Protein AF-A0A2S7R250-F1 (afdb_monomer)

Sequence (315 aa):
MLSIPYRDAPHKPYWGEINAAQNFCEEVLDIWITPQVAKAHDFIITTYIAEFINTLTNLTYVYYAYKGIRGNSNRQDAILRNLPYLGLAGYADTNTGDDTSMLIATSTVLHRVFTYDKSLKYTIVYGCSLFVFMTCFIAWHCITDELVMHSVLFGTGIEIAIIGLKTRSIINFRVADVAVQRQVKTLVTYGGAYNERYLDDPLAHKPTVIFVSGFILWNIDNSICSTLTATKRSLGMPWSFLLELHGWWHIFTGIGAYIFIALVEYLTSEEAGQQLGPHFAWPVGVILDGWGGGKTRGGKMNGYAEGKGDGKKEL

Solvent-accessible surface area (backbone atoms only — not comparable to full-atom values): 17970 Å² total; per-residue (Å²): 128,94,50,44,73,67,62,95,63,45,38,71,61,70,92,56,82,87,80,70,95,73,76,68,52,74,54,16,67,40,84,84,50,63,70,76,66,39,64,50,32,34,17,50,89,35,43,83,45,57,36,56,60,49,58,57,29,45,51,43,22,42,52,44,19,50,53,51,44,62,71,31,71,86,47,95,62,29,72,75,68,30,49,34,32,49,21,49,43,42,56,78,81,44,76,70,34,37,66,50,16,55,55,49,17,52,48,49,50,44,49,48,76,75,28,64,93,51,54,71,70,55,38,50,54,52,48,52,53,51,51,53,52,50,52,53,50,52,52,48,32,70,73,66,74,48,60,64,63,52,39,40,49,58,71,71,28,54,54,57,45,54,43,50,56,51,50,54,55,48,44,72,72,55,27,80,44,67,70,47,36,48,55,53,50,41,54,64,20,60,32,10,78,76,67,92,91,46,88,86,46,96,76,68,77,64,69,33,39,32,43,51,50,16,52,50,31,41,53,46,34,72,70,46,20,40,61,50,28,54,49,30,54,73,57,9,40,68,68,24,62,78,68,39,32,53,26,49,18,38,43,29,39,27,53,34,50,44,55,49,54,55,46,52,54,43,63,63,40,93,63,38,51,51,80,86,64,91,79,59,62,86,63,52,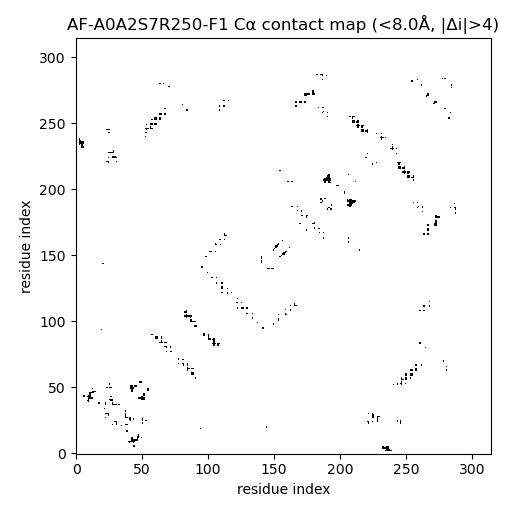57,56,65,52,48,77,72,49,91,63,85,80,74,86,77,75,90,77,87,83,85,85,84,90,82,84,92,82,87,88,131

Secondary structure (DSSP, 8-state):
---BPPPSSPPPPSS-----S---TTS-S-TTS-HHHHGGGGGSS-SS-SSHHHHHHTHHHHHHHHHHHHHHTT-TTHHHHHHHHHHHHGGGS-HHHHHHHHHHHHHHHHHHHHHTTS-HHHHHHHHHHHHHHHHHHHHHHHHHT-HHHHHHHTTSSHHHHHHHHHHHHHHHHH---HHHHHHHHHHHTTSS---TT-TT-TT-----HHHHHHHHHHHHHHHSHHHHHHHHHHH-BTGGGGG-HHHHHHHHHHHHHHHHHHHHHHHTSTTTTS---TTSPTTHHHHHHTT------------------------

Foldseek 3Di:
DPFDFWDPFFDAAPVDFDPDPFDFLLQALARPPDPRRRRRGQRGPHNYGGVVLLVVLLVLLVVLLVLQLVLLVPPPCSVLLSQLSCLSVQPPDDPLSVLLSQLRNLLSLLLLLVPLPHDPVVSVVSNVVSVVVSVVVSVVCVVVVDCVVSCVCRVVQPSVVVSLVSLLVLLVVQAPDPLQSVLLVLLQDCCPDDDPPPPPPPPSPTGRCLLVVLSVLRVVRNPCSNVLNVVLSVRHPDVSSVSPSSSSSSNSVSVSSSSSSVSSVCSSDPNRNPPDDPSRDPPSVVSRVVPPPDDPPDDDDDDDDDDDDDDDDDD

Structure (mmCIF, N/CA/C/O backbone):
data_AF-A0A2S7R250-F1
#
_entry.id   AF-A0A2S7R250-F1
#
loop_
_atom_site.group_PDB
_atom_site.id
_atom_site.type_symbol
_atom_site.label_atom_id
_atom_site.label_alt_id
_atom_site.label_comp_id
_atom_site.label_asym_id
_atom_site.label_entity_id
_atom_site.label_seq_id
_atom_site.pdbx_PDB_ins_code
_atom_site.Cartn_x
_atom_site.Cartn_y
_atom_site.Cartn_z
_atom_site.occupancy
_atom_site.B_iso_or_equiv
_atom_site.auth_seq_id
_atom_site.auth_comp_id
_atom_site.auth_asym_id
_atom_site.auth_atom_id
_atom_site.pdbx_PDB_model_num
ATOM 1 N N . MET A 1 1 ? 0.353 -15.814 -35.021 1.00 54.00 1 MET A N 1
ATOM 2 C CA . MET A 1 1 ? 1.067 -15.897 -33.729 1.00 54.00 1 MET A CA 1
ATOM 3 C C . MET A 1 1 ? 0.458 -14.851 -32.811 1.00 54.00 1 MET A C 1
ATOM 5 O O . MET A 1 1 ? 0.344 -13.715 -33.240 1.00 54.00 1 MET A O 1
ATOM 9 N N . LEU A 1 2 ? -0.009 -15.228 -31.617 1.00 82.56 2 LEU A N 1
ATOM 10 C CA . LEU A 1 2 ? -0.649 -14.319 -30.645 1.00 82.56 2 LEU A CA 1
ATOM 11 C C . LEU A 1 2 ? 0.384 -13.634 -29.725 1.00 82.56 2 LEU A C 1
ATOM 13 O O . LEU A 1 2 ? 0.084 -13.361 -28.568 1.00 82.56 2 LEU A O 1
ATOM 17 N N . SER A 1 3 ? 1.610 -13.432 -30.211 1.00 87.88 3 SER A N 1
ATOM 18 C CA . SER A 1 3 ? 2.692 -12.783 -29.469 1.00 87.88 3 SER A CA 1
ATOM 19 C C . SER A 1 3 ? 3.404 -11.771 -30.362 1.00 87.88 3 SER A C 1
ATOM 21 O O . SER A 1 3 ? 3.628 -12.043 -31.546 1.00 87.88 3 SER A O 1
ATOM 23 N N . ILE A 1 4 ? 3.714 -10.607 -29.793 1.00 88.31 4 ILE A N 1
ATOM 24 C CA . ILE A 1 4 ? 4.429 -9.502 -30.427 1.00 88.31 4 ILE A CA 1
ATOM 25 C C . ILE A 1 4 ? 5.794 -9.379 -29.737 1.00 88.31 4 ILE A C 1
ATOM 27 O O . ILE A 1 4 ? 5.833 -9.210 -28.516 1.00 88.31 4 ILE A O 1
ATOM 31 N N . PRO A 1 5 ? 6.914 -9.457 -30.475 1.00 87.88 5 PRO A N 1
ATOM 32 C CA . PRO A 1 5 ? 8.232 -9.285 -29.881 1.00 87.88 5 PRO A CA 1
ATOM 33 C C . PRO A 1 5 ? 8.413 -7.855 -29.364 1.00 87.88 5 PRO A C 1
ATOM 35 O O . PRO A 1 5 ? 7.870 -6.897 -29.921 1.00 87.88 5 PRO A O 1
ATOM 38 N N . TYR A 1 6 ? 9.203 -7.717 -28.304 1.00 86.12 6 TYR A N 1
ATOM 39 C CA . TYR A 1 6 ? 9.632 -6.412 -27.813 1.00 86.12 6 TYR A CA 1
ATOM 40 C C . TYR A 1 6 ? 10.533 -5.705 -28.829 1.00 86.12 6 TYR A C 1
ATOM 42 O O . TYR A 1 6 ? 11.147 -6.333 -29.691 1.00 86.12 6 TYR A O 1
ATOM 50 N N . ARG A 1 7 ? 10.619 -4.377 -28.718 1.00 85.12 7 ARG A N 1
ATOM 51 C CA . ARG A 1 7 ? 11.577 -3.587 -29.494 1.00 85.12 7 ARG A CA 1
ATOM 52 C C . ARG A 1 7 ? 12.998 -3.870 -29.014 1.00 85.12 7 ARG A C 1
ATOM 54 O O . ARG A 1 7 ? 13.245 -3.917 -27.814 1.00 85.12 7 ARG A O 1
ATOM 61 N N . ASP A 1 8 ? 13.939 -3.939 -29.951 1.00 80.62 8 ASP A N 1
ATOM 62 C CA . ASP A 1 8 ? 15.363 -4.084 -29.617 1.00 80.62 8 ASP A CA 1
ATOM 63 C C . ASP A 1 8 ? 15.924 -2.836 -28.923 1.00 80.62 8 ASP A C 1
ATOM 65 O O . ASP A 1 8 ? 16.805 -2.929 -28.069 1.00 80.62 8 ASP A O 1
ATOM 69 N N . ALA A 1 9 ? 15.402 -1.660 -29.291 1.00 81.88 9 ALA A N 1
ATOM 70 C CA . ALA A 1 9 ? 15.830 -0.376 -28.758 1.00 81.88 9 ALA A CA 1
ATOM 71 C C . ALA A 1 9 ? 14.660 0.383 -28.109 1.00 81.88 9 ALA A C 1
ATOM 73 O O . ALA A 1 9 ? 13.604 0.511 -28.739 1.00 81.88 9 ALA A O 1
ATOM 74 N N . PRO A 1 10 ? 14.852 0.962 -26.915 1.00 83.75 10 PRO A N 1
ATOM 75 C CA . PRO A 1 10 ? 13.851 1.782 -26.239 1.00 83.75 10 PRO A CA 1
ATOM 76 C C . PRO A 1 10 ? 13.467 3.019 -27.054 1.00 83.75 10 PRO A C 1
ATOM 78 O O . PRO A 1 10 ? 14.192 3.471 -27.948 1.00 83.75 10 PRO A O 1
ATOM 81 N N . HIS A 1 11 ? 12.288 3.562 -26.767 1.00 85.06 11 HIS A N 1
ATOM 82 C CA . HIS A 1 11 ? 11.897 4.870 -27.263 1.00 85.06 11 HIS A CA 1
ATOM 83 C C . HIS A 1 11 ? 12.694 5.960 -26.545 1.00 85.06 11 HIS A C 1
ATOM 85 O O . HIS A 1 11 ? 13.064 5.829 -25.382 1.00 85.06 11 HIS A O 1
ATOM 91 N N . LYS A 1 12 ? 12.934 7.077 -27.237 1.00 84.81 12 LYS A N 1
ATOM 92 C CA . LYS A 1 12 ? 13.456 8.272 -26.576 1.00 84.81 12 LYS A CA 1
ATOM 93 C C . LYS A 1 12 ? 12.397 8.769 -25.578 1.00 84.81 12 LYS A C 1
ATOM 95 O O . LYS A 1 12 ? 11.238 8.879 -25.988 1.00 84.81 12 LYS A O 1
ATOM 100 N N . PRO A 1 13 ? 12.752 9.080 -24.324 1.00 85.69 13 PRO A N 1
ATOM 101 C CA . PRO A 1 13 ? 11.788 9.598 -23.363 1.00 85.69 13 PRO A CA 1
ATOM 102 C C . PRO A 1 13 ? 11.254 10.964 -23.801 1.00 85.69 13 PRO A C 1
ATOM 104 O O . PRO A 1 13 ? 12.024 11.841 -24.204 1.00 85.69 13 PRO A O 1
ATOM 107 N N . TYR A 1 14 ? 9.934 11.148 -23.725 1.00 87.69 14 TYR A N 1
ATOM 108 C CA . TYR A 1 14 ? 9.287 12.422 -24.051 1.00 87.69 14 TYR A CA 1
ATOM 109 C C . TYR A 1 14 ? 9.444 13.461 -22.927 1.00 87.69 14 TYR A C 1
ATOM 111 O O . TYR A 1 14 ? 9.670 14.637 -23.203 1.00 87.69 14 TYR A O 1
ATOM 119 N N . TRP A 1 15 ? 9.356 13.024 -21.665 1.00 83.81 15 TRP A N 1
ATOM 120 C CA . TRP A 1 15 ? 9.289 13.897 -20.480 1.00 83.81 15 TRP A CA 1
ATOM 121 C C . TRP A 1 15 ? 10.646 14.282 -19.873 1.00 83.81 15 TRP A C 1
ATOM 123 O O . TRP A 1 15 ? 10.686 14.990 -18.872 1.00 83.81 15 TRP A O 1
ATOM 133 N N . GLY A 1 16 ? 11.751 13.864 -20.490 1.00 81.62 16 GLY A N 1
ATOM 134 C CA . GLY A 1 16 ? 13.108 14.144 -20.017 1.00 81.62 16 GLY A CA 1
ATOM 135 C C . GLY A 1 16 ? 13.859 12.892 -19.576 1.00 81.62 16 GLY A C 1
ATOM 136 O O . GLY A 1 16 ? 13.391 11.770 -19.745 1.00 81.62 16 GLY A O 1
ATOM 137 N N . GLU A 1 17 ? 15.070 13.086 -19.065 1.00 78.50 17 GLU A N 1
ATOM 138 C CA . GLU A 1 17 ? 15.916 11.987 -18.601 1.00 78.50 17 GLU A CA 1
ATOM 139 C C . GLU A 1 17 ? 15.482 11.489 -17.220 1.00 78.50 17 GLU A C 1
ATOM 141 O O . GLU A 1 17 ? 15.013 12.257 -16.379 1.00 78.50 17 GLU A O 1
ATOM 146 N N . ILE A 1 18 ? 15.676 10.195 -16.970 1.00 75.75 18 ILE A N 1
ATOM 147 C CA . ILE A 1 18 ? 15.328 9.579 -15.691 1.00 75.75 18 ILE A CA 1
ATOM 148 C C . ILE A 1 18 ? 16.347 10.000 -14.625 1.00 75.75 18 ILE A C 1
ATOM 150 O O . ILE A 1 18 ? 17.534 9.669 -14.688 1.00 75.75 18 ILE A O 1
ATOM 154 N N . ASN A 1 19 ? 15.879 10.685 -13.587 1.00 73.19 19 ASN A N 1
ATOM 155 C CA . ASN A 1 19 ? 16.680 11.120 -12.439 1.00 73.19 19 ASN A CA 1
ATOM 156 C C . ASN A 1 19 ? 16.479 10.249 -11.183 1.00 73.19 19 ASN A C 1
ATOM 158 O O . ASN A 1 19 ? 17.094 10.527 -10.161 1.00 73.19 19 ASN A O 1
ATOM 162 N N . ALA A 1 20 ? 15.687 9.178 -11.282 1.00 71.25 20 ALA A N 1
ATOM 163 C CA . ALA A 1 20 ? 15.458 8.201 -10.220 1.00 71.25 20 ALA A CA 1
ATOM 164 C C . ALA A 1 20 ? 16.758 7.599 -9.655 1.00 71.25 20 ALA A C 1
ATOM 166 O O . ALA A 1 20 ? 17.691 7.321 -10.418 1.00 71.25 20 ALA A O 1
ATOM 167 N N . ALA A 1 21 ? 16.801 7.365 -8.340 1.00 65.44 21 ALA A N 1
ATOM 168 C CA . ALA A 1 21 ? 17.920 6.703 -7.663 1.00 65.44 21 ALA A CA 1
ATOM 169 C C . ALA A 1 21 ? 17.976 5.190 -7.950 1.00 65.44 21 ALA A C 1
ATOM 171 O O . ALA A 1 21 ? 19.058 4.609 -8.012 1.00 65.44 21 ALA A O 1
ATOM 172 N N . GLN A 1 22 ? 16.817 4.565 -8.178 1.00 67.75 22 GLN A N 1
ATOM 173 C CA . GLN A 1 22 ? 16.672 3.138 -8.468 1.00 67.75 22 GLN A CA 1
ATOM 174 C C . GLN A 1 22 ? 15.771 2.895 -9.679 1.00 67.75 22 GLN A C 1
ATOM 176 O O . GLN A 1 22 ? 14.998 3.774 -10.062 1.00 67.75 22 GLN A O 1
ATOM 181 N N . ASN A 1 23 ? 15.903 1.708 -10.271 1.00 73.94 23 ASN A N 1
ATOM 182 C CA . ASN A 1 23 ? 15.115 1.254 -11.412 1.00 73.94 23 ASN A CA 1
ATOM 183 C C . ASN A 1 23 ? 14.697 -0.210 -11.213 1.00 73.94 23 ASN A C 1
ATOM 185 O O . ASN A 1 23 ? 15.453 -0.962 -10.589 1.00 73.94 23 ASN A O 1
ATOM 189 N N . PHE A 1 24 ? 13.539 -0.622 -11.732 1.00 77.38 24 PHE A N 1
ATOM 190 C CA . PHE A 1 24 ? 13.002 -1.966 -11.513 1.00 77.38 24 PHE A CA 1
ATOM 191 C C . PHE A 1 24 ? 13.174 -2.875 -12.736 1.00 77.38 24 PHE A C 1
ATOM 193 O O . PHE A 1 24 ? 13.615 -2.474 -13.815 1.00 77.38 24 PHE A O 1
ATOM 200 N N . CYS A 1 25 ? 12.877 -4.163 -12.558 1.00 74.50 25 CYS A N 1
ATOM 201 C CA . CYS A 1 25 ? 13.208 -5.201 -13.528 1.00 74.50 25 CYS A CA 1
ATOM 202 C C . CYS A 1 25 ? 12.257 -5.285 -14.744 1.00 74.50 25 CYS A C 1
ATOM 204 O O . CYS A 1 25 ? 12.161 -6.335 -15.382 1.00 74.50 25 CYS A O 1
ATOM 206 N N . GLU A 1 26 ? 11.522 -4.230 -15.114 1.00 73.31 26 GLU A N 1
ATOM 207 C CA . GLU A 1 26 ? 10.543 -4.355 -16.208 1.00 73.31 26 GLU A CA 1
ATOM 208 C C . GLU A 1 26 ? 11.230 -4.659 -17.558 1.00 73.31 26 GLU A C 1
ATOM 210 O O . GLU A 1 26 ? 10.849 -5.599 -18.250 1.00 73.31 26 GLU A O 1
ATOM 215 N N . GLU A 1 27 ? 12.320 -3.975 -17.908 1.00 67.44 27 GLU A N 1
ATOM 216 C CA . GLU A 1 27 ? 13.123 -4.304 -19.106 1.00 67.44 27 GLU A CA 1
ATOM 217 C C . GLU A 1 27 ? 14.636 -4.140 -18.905 1.00 67.44 27 GLU A C 1
ATOM 219 O O . GLU A 1 27 ? 15.421 -4.139 -19.861 1.00 67.44 27 GLU A O 1
ATOM 224 N N . VAL A 1 28 ? 15.071 -4.031 -17.652 1.00 62.38 28 VAL A N 1
ATOM 225 C CA . VAL A 1 28 ? 16.484 -3.922 -17.302 1.00 62.38 28 VAL A CA 1
ATOM 226 C C . VAL A 1 28 ? 17.124 -5.317 -17.349 1.00 62.38 28 VAL A C 1
ATOM 228 O O . VAL A 1 28 ? 16.614 -6.282 -16.781 1.00 62.38 28 VAL A O 1
ATOM 231 N N . LEU A 1 29 ? 18.240 -5.450 -18.074 1.00 53.84 29 LEU A N 1
ATOM 232 C CA . LEU A 1 29 ? 18.969 -6.722 -18.206 1.00 53.84 29 LEU A CA 1
ATOM 233 C C . LEU A 1 29 ? 19.743 -7.101 -16.931 1.00 53.84 29 LEU A C 1
ATOM 235 O O . LEU A 1 29 ? 20.023 -8.280 -16.740 1.00 53.84 29 LEU A O 1
ATOM 239 N N . ASP A 1 30 ? 20.066 -6.130 -16.073 1.00 52.56 30 ASP A N 1
ATOM 240 C CA . ASP A 1 30 ? 20.623 -6.321 -14.728 1.00 52.56 30 ASP A CA 1
ATOM 241 C C . ASP A 1 30 ? 20.496 -5.010 -13.922 1.00 52.56 30 ASP A C 1
ATOM 243 O O . ASP A 1 30 ? 20.965 -3.956 -14.361 1.00 52.56 30 ASP A O 1
ATOM 247 N N . ILE A 1 31 ? 19.837 -5.076 -12.760 1.00 53.91 31 ILE A N 1
ATOM 248 C CA . ILE A 1 31 ? 19.580 -3.926 -11.874 1.00 53.91 31 ILE A CA 1
ATOM 249 C C . ILE A 1 31 ? 20.864 -3.349 -11.249 1.00 53.91 31 ILE A C 1
ATOM 251 O O . ILE A 1 31 ? 20.838 -2.242 -10.717 1.00 53.91 31 ILE A O 1
ATOM 255 N N . TRP A 1 32 ? 21.986 -4.079 -11.318 1.00 52.53 32 TRP A N 1
ATOM 256 C CA . TRP A 1 32 ? 23.284 -3.689 -10.752 1.00 52.53 32 TRP A CA 1
ATOM 257 C C . TRP A 1 32 ? 24.261 -3.094 -11.785 1.00 52.53 32 TRP A C 1
ATOM 259 O O . TRP A 1 32 ? 25.409 -2.792 -11.446 1.00 52.53 32 TRP A O 1
ATOM 269 N N . ILE A 1 33 ? 23.838 -2.909 -13.044 1.00 56.09 33 ILE A N 1
ATOM 270 C CA . ILE A 1 33 ? 24.611 -2.182 -14.070 1.00 56.09 33 ILE A CA 1
ATOM 271 C C . ILE A 1 33 ? 24.676 -0.681 -13.718 1.00 56.09 33 ILE A C 1
ATOM 273 O O . ILE A 1 33 ? 23.880 -0.168 -12.934 1.00 56.09 33 ILE A O 1
ATOM 277 N N . THR A 1 34 ? 25.629 0.055 -14.303 1.00 49.94 34 THR A N 1
ATOM 278 C CA . THR A 1 34 ? 25.700 1.520 -14.200 1.00 49.94 34 THR A CA 1
ATOM 279 C C . THR A 1 34 ? 24.323 2.184 -14.408 1.00 49.94 34 THR A C 1
ATOM 281 O O . THR A 1 34 ? 23.642 1.882 -15.397 1.00 49.94 34 THR A O 1
ATOM 284 N N . PRO A 1 35 ? 23.917 3.129 -13.532 1.00 55.88 35 PRO A N 1
ATOM 285 C CA . PRO A 1 35 ? 22.560 3.688 -13.500 1.00 55.88 35 PRO A CA 1
ATOM 286 C C . PRO A 1 35 ? 22.057 4.222 -14.846 1.00 55.88 35 PRO A C 1
ATOM 288 O O . PRO A 1 35 ? 20.866 4.187 -15.131 1.00 55.88 35 PRO A O 1
ATOM 291 N N . GLN A 1 36 ? 22.959 4.716 -15.694 1.00 52.31 36 GLN A N 1
ATOM 292 C CA . GLN A 1 36 ? 22.633 5.295 -16.995 1.00 52.31 36 GLN A CA 1
ATOM 293 C C . GLN A 1 36 ? 22.152 4.257 -18.022 1.00 52.31 36 GLN A C 1
ATOM 295 O O . GLN A 1 36 ? 21.363 4.601 -18.897 1.00 52.31 36 GLN A O 1
ATOM 300 N N . VAL A 1 37 ? 22.615 3.005 -17.938 1.00 52.16 37 VAL A N 1
ATOM 301 C CA . VAL A 1 37 ? 22.251 1.945 -18.896 1.00 52.16 37 VAL A CA 1
ATOM 302 C C . VAL A 1 37 ? 20.949 1.260 -18.484 1.00 52.16 37 VAL A C 1
ATOM 304 O O . VAL A 1 37 ? 20.132 0.968 -19.352 1.00 52.16 37 VAL A O 1
ATOM 307 N N . ALA A 1 38 ? 20.717 1.075 -17.178 1.00 57.25 38 ALA A N 1
ATOM 308 C CA . ALA A 1 38 ? 19.448 0.558 -16.659 1.00 57.25 38 ALA A CA 1
ATOM 309 C C . ALA A 1 38 ? 18.268 1.452 -17.084 1.00 57.25 38 ALA A C 1
ATOM 311 O O . ALA A 1 38 ? 17.335 0.980 -17.728 1.00 57.25 38 ALA A O 1
ATOM 312 N N . LYS A 1 39 ? 18.411 2.769 -16.892 1.00 59.81 39 LYS A N 1
ATOM 313 C CA . LYS A 1 39 ? 17.421 3.795 -17.264 1.00 59.81 39 LYS A CA 1
ATOM 314 C C . LYS A 1 39 ? 17.080 3.849 -18.753 1.00 59.81 39 LYS A C 1
ATOM 316 O O . LYS A 1 39 ? 16.043 4.374 -19.145 1.00 59.81 39 LYS A O 1
ATOM 321 N N . ALA A 1 40 ? 17.953 3.349 -19.627 1.00 59.19 40 ALA A N 1
ATOM 322 C CA . ALA A 1 40 ? 17.701 3.423 -21.059 1.00 59.19 40 ALA A CA 1
ATOM 323 C C . ALA A 1 40 ? 16.495 2.562 -21.467 1.00 59.19 40 ALA A C 1
ATOM 325 O O . ALA A 1 40 ? 15.782 2.942 -22.389 1.00 59.19 40 ALA A O 1
ATOM 326 N N . HIS A 1 41 ? 16.242 1.435 -20.794 1.00 69.12 41 HIS A N 1
ATOM 327 C CA . HIS A 1 41 ? 15.292 0.419 -21.257 1.00 69.12 41 HIS A CA 1
ATOM 328 C C . HIS A 1 41 ? 13.831 0.630 -20.828 1.00 69.12 41 HIS A C 1
ATOM 330 O O . HIS A 1 41 ? 12.955 -0.061 -21.347 1.00 69.12 41 HIS A O 1
ATOM 336 N N . ASP A 1 42 ? 13.541 1.621 -19.984 1.00 76.44 42 ASP A N 1
ATOM 337 C CA . ASP A 1 42 ? 12.224 1.762 -19.341 1.00 76.44 42 ASP A CA 1
ATOM 338 C C . ASP A 1 42 ? 11.107 2.187 -20.308 1.00 76.44 42 ASP A C 1
ATOM 340 O O . ASP A 1 42 ? 9.929 1.928 -20.072 1.00 76.44 42 ASP A O 1
ATOM 344 N N . PHE A 1 43 ? 11.463 2.798 -21.440 1.00 84.25 43 PHE A N 1
ATOM 345 C CA . PHE A 1 43 ? 10.527 3.281 -22.460 1.00 84.25 43 PHE A CA 1
ATOM 346 C C . PHE A 1 43 ? 10.385 2.292 -23.630 1.00 84.25 43 PHE A C 1
ATOM 348 O O . PHE A 1 43 ? 10.445 2.687 -24.797 1.00 84.25 43 PHE A O 1
ATOM 355 N N . ILE A 1 44 ? 10.248 0.986 -23.364 1.00 86.12 44 ILE A N 1
ATOM 356 C CA . ILE A 1 44 ? 10.193 -0.025 -24.439 1.00 86.12 44 ILE A CA 1
ATOM 357 C C . ILE A 1 44 ? 8.839 -0.062 -25.159 1.00 86.12 44 ILE A C 1
ATOM 359 O O . ILE A 1 44 ? 8.799 -0.273 -26.371 1.00 86.12 44 ILE A O 1
ATOM 363 N N . ILE A 1 45 ? 7.737 0.138 -24.424 1.00 86.88 45 ILE A N 1
ATOM 364 C CA . ILE A 1 45 ? 6.369 0.042 -24.961 1.00 86.88 45 ILE A CA 1
ATOM 365 C C . ILE A 1 45 ? 5.908 1.396 -25.503 1.00 86.88 45 ILE A C 1
ATOM 367 O O . ILE A 1 45 ? 5.280 1.466 -26.559 1.00 86.88 45 ILE A O 1
ATOM 371 N N . THR A 1 46 ? 6.207 2.486 -24.789 1.00 89.12 46 THR A N 1
ATOM 372 C CA . THR A 1 46 ? 5.773 3.839 -25.163 1.00 89.12 46 THR A CA 1
ATOM 373 C C . THR A 1 46 ? 6.861 4.875 -24.878 1.00 89.12 46 THR A C 1
ATOM 375 O O . THR A 1 46 ? 7.704 4.673 -24.016 1.00 89.12 46 THR A O 1
ATOM 378 N N . THR A 1 47 ? 6.814 6.019 -25.569 1.00 88.00 47 THR A N 1
ATOM 379 C CA . THR A 1 47 ? 7.689 7.186 -25.303 1.00 88.00 47 THR A CA 1
ATOM 380 C C . THR A 1 47 ? 7.255 8.007 -24.078 1.00 88.00 47 THR A C 1
ATOM 382 O O . THR A 1 47 ? 8.015 8.845 -23.594 1.00 88.00 47 THR A O 1
ATOM 385 N N . TYR A 1 48 ? 6.029 7.788 -23.589 1.00 86.44 48 TYR A N 1
ATOM 386 C CA . TYR A 1 48 ? 5.392 8.624 -22.567 1.00 86.44 48 TYR A CA 1
ATOM 387 C C . TYR A 1 48 ? 5.459 8.027 -21.165 1.00 86.44 48 TYR A C 1
ATOM 389 O O . TYR A 1 48 ? 5.540 8.782 -20.203 1.00 86.44 48 TYR A O 1
ATOM 397 N N . ILE A 1 49 ? 5.395 6.701 -21.057 1.00 87.06 49 ILE A N 1
ATOM 398 C CA . ILE A 1 49 ? 5.329 5.969 -19.793 1.00 87.06 49 ILE A CA 1
ATOM 399 C C . ILE A 1 49 ? 6.551 5.055 -19.719 1.00 87.06 49 ILE A C 1
ATOM 401 O O . ILE A 1 49 ? 6.695 4.169 -20.568 1.00 87.06 49 ILE A O 1
ATOM 405 N N . ALA A 1 50 ? 7.405 5.312 -18.729 1.00 85.06 50 ALA A N 1
ATOM 406 C CA . ALA A 1 50 ? 8.461 4.406 -18.289 1.00 85.06 50 ALA A CA 1
ATOM 407 C C . ALA A 1 50 ? 7.840 3.255 -17.494 1.00 85.06 50 ALA A C 1
ATOM 409 O O . ALA A 1 50 ? 6.835 3.485 -16.825 1.00 85.06 50 ALA A O 1
ATOM 410 N N . GLU A 1 51 ? 8.420 2.056 -17.571 1.00 84.62 51 GLU A N 1
ATOM 411 C CA . GLU A 1 51 ? 7.943 0.867 -16.850 1.00 84.62 51 GLU A CA 1
ATOM 412 C C . GLU A 1 51 ? 6.414 0.730 -16.952 1.00 84.62 51 GLU A C 1
ATOM 414 O O . GLU A 1 51 ? 5.643 1.014 -16.031 1.00 84.62 51 GLU A O 1
ATOM 419 N N . PHE A 1 52 ? 5.951 0.431 -18.161 1.00 88.12 52 PHE A N 1
ATOM 420 C CA . PHE A 1 52 ? 4.547 0.510 -18.530 1.00 88.12 52 PHE A CA 1
ATOM 421 C C . PHE A 1 52 ? 3.644 -0.348 -17.637 1.00 88.12 52 PHE A C 1
ATOM 423 O O . PHE A 1 52 ? 2.587 0.119 -17.207 1.00 88.12 52 PHE A O 1
ATOM 430 N N . ILE A 1 53 ? 4.036 -1.587 -17.344 1.00 90.38 53 ILE A N 1
ATOM 431 C CA . ILE A 1 53 ? 3.242 -2.492 -16.512 1.00 90.38 53 ILE A CA 1
ATOM 432 C C . ILE A 1 53 ? 3.318 -2.084 -15.045 1.00 90.38 53 ILE A C 1
ATOM 434 O O . ILE A 1 53 ? 2.272 -2.026 -14.389 1.00 90.38 53 ILE A O 1
ATOM 438 N N . ASN A 1 54 ? 4.496 -1.728 -14.535 1.00 87.50 54 ASN A N 1
ATOM 439 C CA . ASN A 1 54 ? 4.631 -1.206 -13.178 1.00 87.50 54 ASN A CA 1
ATOM 440 C C . ASN A 1 54 ? 3.758 0.040 -13.001 1.00 87.50 54 ASN A C 1
ATOM 442 O O . ASN A 1 54 ? 2.911 0.073 -12.114 1.00 87.50 54 ASN A O 1
ATOM 446 N N . THR A 1 55 ? 3.829 1.005 -13.916 1.00 87.31 55 THR A N 1
ATOM 447 C CA . THR A 1 55 ? 3.014 2.224 -13.867 1.00 87.31 55 THR A CA 1
ATOM 448 C C . THR A 1 55 ? 1.515 1.923 -13.919 1.00 87.31 55 THR A C 1
ATOM 450 O O . THR A 1 55 ? 0.747 2.452 -13.116 1.00 87.31 55 THR A O 1
ATOM 453 N N . LEU A 1 56 ? 1.056 1.059 -14.830 1.00 89.94 56 LEU A N 1
ATOM 454 C CA . LEU A 1 56 ? -0.374 0.756 -14.954 1.00 89.94 56 LEU A CA 1
ATOM 455 C C . LEU A 1 56 ? -0.932 -0.023 -13.764 1.00 89.94 56 LEU A C 1
ATOM 457 O O . LEU A 1 56 ? -2.080 0.194 -13.369 1.00 89.94 56 LEU A O 1
ATOM 461 N N . THR A 1 57 ? -0.151 -0.930 -13.183 1.00 89.50 57 THR A N 1
ATOM 462 C CA . THR A 1 57 ? -0.603 -1.737 -12.041 1.00 89.50 57 THR A CA 1
ATOM 463 C C . THR A 1 57 ? -0.868 -0.888 -10.795 1.00 89.50 57 THR A C 1
ATOM 465 O O . THR A 1 57 ? -1.739 -1.250 -9.997 1.00 89.50 57 THR A O 1
ATOM 468 N N . ASN A 1 58 ? -0.271 0.305 -10.695 1.00 88.00 58 ASN A N 1
ATOM 469 C CA . ASN A 1 58 ? -0.580 1.291 -9.655 1.00 88.00 58 ASN A CA 1
ATOM 470 C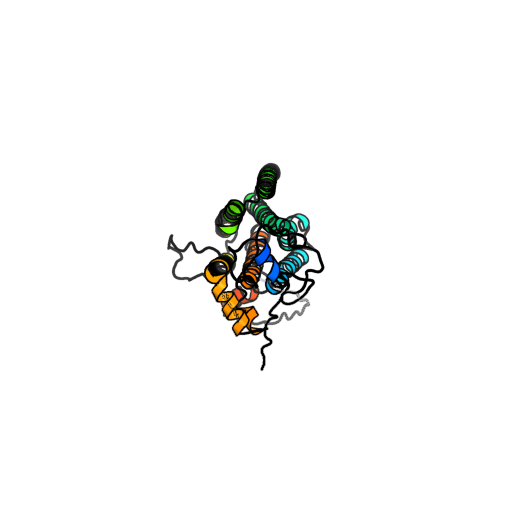 C . ASN A 1 58 ? -1.997 1.870 -9.714 1.00 88.00 58 ASN A C 1
ATOM 472 O O . ASN A 1 58 ? -2.510 2.356 -8.703 1.00 88.00 58 ASN A O 1
ATOM 476 N N . LEU A 1 59 ? -2.705 1.738 -10.843 1.00 89.25 59 LEU A N 1
ATOM 477 C CA . LEU A 1 59 ? -4.137 2.056 -10.901 1.00 89.25 59 LEU A CA 1
ATOM 478 C C . LEU A 1 59 ? -4.950 1.240 -9.884 1.00 89.25 59 LEU A C 1
ATOM 480 O O . LEU A 1 59 ? -6.034 1.669 -9.487 1.00 89.25 59 LEU A O 1
ATOM 484 N N . THR A 1 60 ? -4.421 0.105 -9.415 1.00 88.56 60 THR A N 1
ATOM 485 C CA . THR A 1 60 ? -4.997 -0.669 -8.310 1.00 88.56 60 THR A CA 1
ATOM 486 C C . THR A 1 60 ? -5.110 0.170 -7.035 1.00 88.56 60 THR A C 1
ATOM 488 O O . THR A 1 60 ? -6.178 0.202 -6.419 1.00 88.56 60 THR A O 1
ATOM 491 N N . TYR A 1 61 ? -4.055 0.900 -6.661 1.00 88.50 61 TYR A N 1
ATOM 492 C CA . TYR A 1 61 ? -4.055 1.776 -5.489 1.00 88.50 61 TYR A CA 1
ATOM 493 C C . TYR A 1 61 ? -5.066 2.912 -5.635 1.00 88.50 61 TYR A C 1
ATOM 495 O O . TYR A 1 61 ? -5.897 3.124 -4.749 1.00 88.50 61 TYR A O 1
ATOM 503 N N . VAL A 1 62 ? -5.068 3.577 -6.795 1.00 88.50 62 VAL A N 1
ATOM 504 C CA . VAL A 1 62 ? -6.004 4.667 -7.113 1.00 88.50 62 VAL A CA 1
ATOM 505 C C . VAL A 1 62 ? -7.454 4.182 -7.058 1.00 88.50 62 VAL A C 1
ATOM 507 O O . VAL A 1 62 ? -8.320 4.842 -6.479 1.00 88.50 62 VAL A O 1
ATOM 510 N N . TYR A 1 63 ? -7.732 3.002 -7.615 1.00 90.38 63 TYR A N 1
ATOM 511 C CA . TYR A 1 63 ? -9.057 2.392 -7.583 1.00 90.38 63 TYR A CA 1
ATOM 512 C C . TYR A 1 63 ? -9.539 2.146 -6.147 1.00 90.38 63 TYR A C 1
ATOM 514 O O . TYR A 1 63 ? -10.668 2.514 -5.804 1.00 90.38 63 TYR A O 1
ATOM 522 N N . TYR A 1 64 ? -8.699 1.559 -5.292 1.00 88.94 64 TYR A N 1
ATOM 523 C CA . TYR A 1 64 ? -9.069 1.285 -3.904 1.00 88.94 64 TYR A CA 1
ATOM 524 C C . TYR A 1 64 ? -9.183 2.543 -3.051 1.00 88.94 64 TYR A C 1
ATOM 526 O O . TYR A 1 64 ? -10.112 2.642 -2.246 1.00 88.94 64 TYR A O 1
ATOM 534 N N . ALA A 1 65 ? -8.310 3.524 -3.269 1.00 88.38 65 ALA A N 1
ATOM 535 C CA . ALA A 1 65 ? -8.419 4.833 -2.646 1.00 88.38 65 ALA A CA 1
ATOM 536 C C . ALA A 1 65 ? -9.758 5.497 -2.990 1.00 88.38 65 ALA A C 1
ATOM 538 O O . ALA A 1 65 ? -10.499 5.908 -2.096 1.00 88.38 65 ALA A O 1
ATOM 539 N N . TYR A 1 66 ? -10.131 5.511 -4.275 1.00 90.00 66 TYR A N 1
ATOM 540 C CA . TYR A 1 66 ? -11.425 6.022 -4.725 1.00 90.00 66 TYR A CA 1
ATOM 541 C C . TYR A 1 66 ? -12.598 5.286 -4.065 1.00 90.00 66 TYR A C 1
ATOM 543 O O . TYR A 1 66 ? -13.545 5.922 -3.596 1.00 90.00 66 TYR A O 1
ATOM 551 N N . LYS A 1 67 ? -12.550 3.949 -3.998 1.00 89.06 67 LYS A N 1
ATOM 552 C CA . LYS A 1 67 ? -13.605 3.147 -3.360 1.00 89.06 67 LYS A CA 1
ATOM 553 C C . LYS A 1 67 ? -13.744 3.452 -1.869 1.00 89.06 67 LYS A C 1
ATOM 555 O O . LYS A 1 67 ? -14.874 3.617 -1.413 1.00 89.06 67 LYS A O 1
ATOM 560 N N . GLY A 1 68 ? -12.633 3.566 -1.140 1.00 86.38 68 GLY A N 1
ATOM 561 C CA . GLY A 1 68 ? -12.622 3.939 0.277 1.00 86.38 68 GLY A CA 1
ATOM 562 C C . GLY A 1 68 ? -13.195 5.336 0.519 1.00 86.38 68 GLY A C 1
ATOM 563 O O . GLY A 1 68 ? -14.159 5.496 1.265 1.00 86.38 68 GLY A O 1
ATOM 564 N N . ILE A 1 69 ? -12.688 6.339 -0.206 1.00 88.44 69 ILE A N 1
ATOM 565 C CA . ILE A 1 69 ? -13.133 7.739 -0.093 1.00 88.44 69 ILE A CA 1
ATOM 566 C C . ILE A 1 69 ? -14.625 7.881 -0.420 1.00 88.44 69 ILE A C 1
ATOM 568 O O . ILE A 1 69 ? -15.372 8.565 0.290 1.00 88.44 69 ILE A O 1
ATOM 572 N N . ARG A 1 70 ? -15.090 7.201 -1.474 1.00 88.00 70 ARG A N 1
ATOM 573 C CA . ARG A 1 70 ? -16.506 7.196 -1.856 1.00 88.00 70 ARG A CA 1
ATOM 574 C C . ARG A 1 70 ? -17.384 6.539 -0.791 1.00 88.00 70 ARG A C 1
ATOM 576 O O . ARG A 1 70 ? -18.480 7.033 -0.538 1.00 88.00 70 ARG A O 1
ATOM 583 N N . GLY A 1 71 ? -16.915 5.465 -0.155 1.00 84.19 71 GLY A N 1
ATOM 584 C CA . GLY A 1 71 ? -17.613 4.823 0.965 1.00 84.19 71 GLY A CA 1
ATOM 585 C C . GLY A 1 71 ? -17.788 5.752 2.172 1.00 84.19 71 GLY A C 1
ATOM 586 O O . GLY A 1 71 ? -18.804 5.690 2.862 1.00 84.19 71 GLY A O 1
ATOM 587 N N . ASN A 1 72 ? -16.851 6.681 2.362 1.00 84.75 72 ASN A N 1
ATOM 588 C CA . ASN A 1 72 ? -16.824 7.607 3.493 1.00 84.75 72 ASN A CA 1
ATOM 589 C C . ASN A 1 72 ? -17.541 8.939 3.258 1.00 84.75 72 ASN A C 1
ATOM 591 O O . ASN A 1 72 ? -17.705 9.706 4.202 1.00 84.75 72 ASN A O 1
ATOM 595 N N . SER A 1 73 ? -18.003 9.225 2.037 1.00 78.56 73 SER A N 1
ATOM 596 C CA . SER A 1 73 ? -18.491 10.560 1.638 1.00 78.56 73 SER A CA 1
ATOM 597 C C . SER A 1 73 ? -19.690 11.090 2.444 1.00 78.56 73 SER A C 1
ATOM 599 O O . SER A 1 73 ? -19.922 12.293 2.454 1.00 78.56 73 SER A O 1
ATOM 601 N N . ASN A 1 74 ? -20.425 10.224 3.150 1.00 80.38 74 ASN A N 1
ATOM 602 C CA . ASN A 1 74 ? -21.586 10.601 3.968 1.00 80.38 74 ASN A CA 1
ATOM 603 C C . ASN A 1 74 ? -21.315 10.584 5.485 1.00 80.38 74 ASN A C 1
ATOM 605 O O . ASN A 1 74 ? -22.246 10.741 6.276 1.00 80.38 74 ASN A O 1
ATOM 609 N N . ARG A 1 75 ? -20.066 10.358 5.916 1.00 79.50 75 ARG A N 1
ATOM 610 C CA . ARG A 1 75 ? -19.699 10.268 7.337 1.00 79.50 75 ARG A CA 1
ATOM 611 C C . ARG A 1 75 ? -19.182 11.611 7.860 1.00 79.50 75 ARG A C 1
ATOM 613 O O . ARG A 1 75 ? -18.455 12.318 7.173 1.00 79.50 75 ARG A O 1
ATOM 620 N N . GLN A 1 76 ? -19.519 11.953 9.104 1.00 76.88 76 GLN A N 1
ATOM 621 C CA . GLN A 1 76 ? -19.089 13.213 9.735 1.00 76.88 76 GLN A CA 1
ATOM 622 C C . GLN A 1 76 ? -17.567 13.268 9.974 1.00 76.88 76 GLN A C 1
ATOM 624 O O . GLN A 1 76 ? -16.971 14.339 9.962 1.00 76.88 76 GLN A O 1
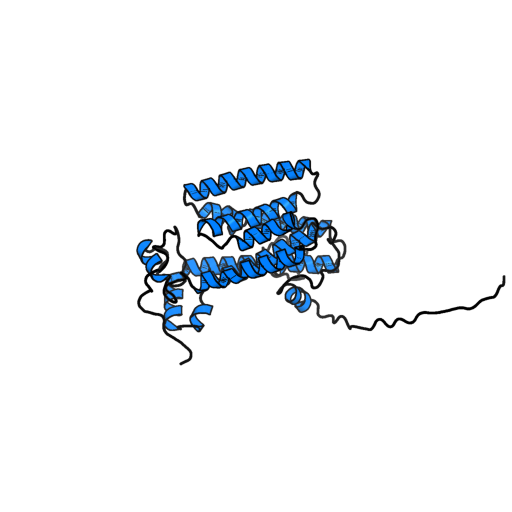ATOM 629 N N . ASP A 1 77 ? -16.919 12.112 10.134 1.00 78.62 77 ASP A N 1
ATOM 630 C CA . ASP A 1 77 ? -15.473 11.959 10.319 1.00 78.62 77 ASP A CA 1
ATOM 631 C C . ASP A 1 77 ? -14.731 11.586 9.017 1.00 78.62 77 ASP A C 1
ATOM 633 O O . ASP A 1 77 ? -13.600 11.090 9.056 1.00 78.62 77 ASP A O 1
ATOM 637 N N . ALA A 1 78 ? -15.345 11.851 7.853 1.00 78.38 78 ALA A N 1
ATOM 638 C CA . ALA A 1 78 ? -14.820 11.484 6.536 1.00 78.38 78 ALA A CA 1
ATOM 639 C C . ALA A 1 78 ? -13.395 11.992 6.283 1.00 78.38 78 ALA A C 1
ATOM 641 O O . ALA A 1 78 ? -12.584 11.261 5.727 1.00 78.38 78 ALA A O 1
ATOM 642 N N . ILE A 1 79 ? -13.060 13.211 6.720 1.00 80.00 79 ILE A N 1
ATOM 643 C CA . ILE A 1 79 ? -11.731 13.801 6.489 1.00 80.00 79 ILE A CA 1
ATOM 644 C C . ILE A 1 79 ? -10.636 12.920 7.102 1.00 80.00 79 ILE A C 1
ATOM 646 O O . ILE A 1 79 ? -9.708 12.523 6.405 1.00 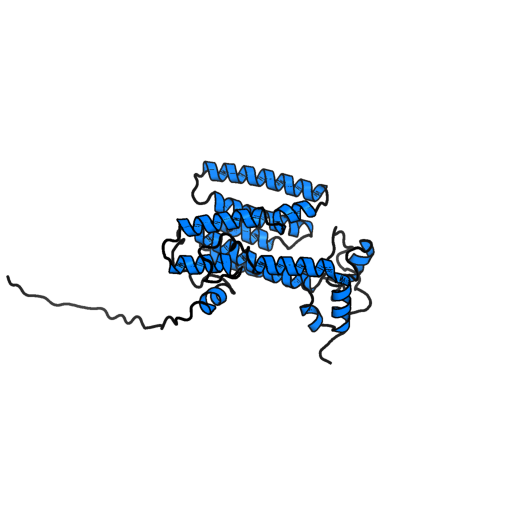80.00 79 ILE A O 1
ATOM 650 N N . LEU A 1 80 ? -10.771 12.554 8.381 1.00 78.56 80 LEU A N 1
ATOM 651 C CA . LEU A 1 80 ? -9.774 11.741 9.086 1.00 78.56 80 LEU A CA 1
ATOM 652 C C . LEU A 1 80 ? -9.756 10.290 8.594 1.00 78.56 80 LEU A C 1
ATOM 654 O O . LEU A 1 80 ? -8.696 9.671 8.557 1.00 78.56 80 LEU A O 1
ATOM 658 N N . ARG A 1 81 ? -10.912 9.746 8.191 1.00 82.31 81 ARG A N 1
ATOM 659 C CA . ARG A 1 81 ? -10.998 8.412 7.569 1.00 82.31 81 ARG A CA 1
ATOM 660 C C . ARG A 1 81 ? -10.352 8.354 6.192 1.00 82.31 81 ARG A C 1
ATOM 662 O O . ARG A 1 81 ? -9.878 7.297 5.795 1.00 82.31 81 ARG A O 1
ATOM 669 N N . ASN A 1 82 ? -10.331 9.474 5.475 1.00 86.75 82 ASN A N 1
ATOM 670 C CA . ASN A 1 82 ? -9.833 9.535 4.109 1.00 86.75 82 ASN A CA 1
ATOM 671 C C . ASN A 1 82 ? -8.319 9.742 4.012 1.00 86.75 82 ASN A C 1
ATOM 673 O O . ASN A 1 82 ? -7.762 9.463 2.955 1.00 86.75 82 ASN A O 1
ATOM 677 N N . LEU A 1 83 ? -7.638 10.147 5.091 1.00 85.19 83 LEU A N 1
ATOM 678 C CA . LEU A 1 83 ? -6.185 10.375 5.084 1.00 85.19 83 LEU A CA 1
ATOM 679 C C . LEU A 1 83 ? -5.360 9.153 4.628 1.00 85.19 83 LEU A C 1
ATOM 681 O O . LEU A 1 83 ? -4.517 9.336 3.750 1.00 85.19 83 LEU A O 1
ATOM 685 N N . PRO A 1 84 ? -5.611 7.915 5.107 1.00 85.62 84 PRO A N 1
ATOM 686 C CA . PRO A 1 84 ? -4.879 6.746 4.616 1.00 85.62 84 PRO A CA 1
ATOM 687 C C . PRO A 1 84 ? -5.124 6.463 3.128 1.00 85.62 84 PRO A C 1
ATOM 689 O O . PRO A 1 84 ? -4.207 6.059 2.421 1.00 85.62 84 PRO A O 1
ATOM 692 N N . TYR A 1 85 ? -6.344 6.701 2.630 1.00 86.12 85 TYR A N 1
ATOM 693 C CA . TYR A 1 85 ? -6.681 6.512 1.214 1.00 86.12 85 TYR A CA 1
ATOM 694 C C . TYR A 1 85 ? -6.069 7.598 0.322 1.00 86.12 85 TYR A C 1
ATOM 696 O O . TYR A 1 85 ? -5.721 7.320 -0.819 1.00 86.12 85 TYR A O 1
ATOM 704 N N . LEU A 1 86 ? -5.907 8.823 0.831 1.00 83.81 86 LEU A N 1
ATOM 705 C CA . LEU A 1 86 ? -5.164 9.876 0.137 1.00 83.81 86 LEU A CA 1
ATOM 706 C C . LEU A 1 86 ? -3.671 9.551 0.071 1.00 83.81 86 LEU A C 1
ATOM 708 O O . LEU A 1 86 ? -3.075 9.754 -0.978 1.00 83.81 86 LEU A O 1
ATOM 712 N N . GLY A 1 87 ? -3.095 8.990 1.141 1.00 79.62 87 GLY A N 1
ATOM 713 C CA . GLY A 1 87 ? -1.742 8.426 1.106 1.00 79.62 87 GLY A CA 1
ATOM 714 C C . GLY A 1 87 ? -1.626 7.325 0.050 1.00 79.62 87 GLY A C 1
ATOM 715 O O . GLY A 1 87 ? -0.745 7.379 -0.791 1.00 79.62 87 GLY A O 1
ATOM 716 N N . LEU A 1 88 ? -2.597 6.408 -0.007 1.00 80.38 88 LEU A N 1
ATOM 717 C CA . LEU A 1 88 ? -2.649 5.354 -1.028 1.00 80.38 88 LEU A CA 1
ATOM 718 C C . LEU A 1 88 ? -2.752 5.898 -2.470 1.00 80.38 88 LEU A C 1
ATOM 720 O O . LEU A 1 88 ? -2.257 5.274 -3.398 1.00 80.38 88 LEU A O 1
ATOM 724 N N . ALA A 1 89 ? -3.407 7.047 -2.670 1.00 76.56 89 ALA A N 1
ATOM 725 C CA . ALA A 1 89 ? -3.538 7.709 -3.973 1.00 76.56 89 ALA A CA 1
ATOM 726 C C . ALA A 1 89 ? -2.397 8.690 -4.299 1.00 76.56 89 ALA A C 1
ATOM 728 O O . ALA A 1 89 ? -2.306 9.139 -5.441 1.00 76.56 89 ALA A O 1
ATOM 729 N N . GLY A 1 90 ? -1.550 9.038 -3.322 1.00 64.50 90 GLY A N 1
ATOM 730 C CA . GLY A 1 90 ? -0.470 10.029 -3.431 1.00 64.50 90 GLY A CA 1
ATOM 731 C C . GLY A 1 90 ? 0.658 9.652 -4.397 1.00 64.50 90 GLY A C 1
ATOM 732 O O . GLY A 1 90 ? 1.556 10.454 -4.625 1.00 64.50 90 GLY A O 1
ATOM 733 N N . TYR A 1 91 ? 0.556 8.475 -5.012 1.00 54.88 91 TYR A N 1
ATOM 734 C CA . TYR A 1 91 ? 1.453 7.870 -5.997 1.00 54.88 91 TYR A CA 1
ATOM 735 C C . TYR A 1 91 ? 1.729 8.721 -7.260 1.00 54.88 91 TYR A C 1
ATOM 737 O O . TYR A 1 91 ? 2.564 8.373 -8.085 1.00 54.88 91 TYR A O 1
ATOM 745 N N . ALA A 1 92 ? 1.015 9.826 -7.480 1.00 46.41 92 ALA A N 1
ATOM 746 C CA . ALA A 1 92 ? 0.863 10.387 -8.822 1.00 46.41 92 ALA A CA 1
ATOM 747 C C . ALA A 1 92 ? 1.987 11.304 -9.351 1.00 46.41 92 ALA A C 1
ATOM 749 O O . ALA A 1 92 ? 1.858 11.699 -10.506 1.00 46.41 92 ALA A O 1
ATOM 750 N N . ASP A 1 93 ? 3.043 11.661 -8.600 1.00 44.25 93 ASP A N 1
ATOM 751 C CA . ASP A 1 93 ? 3.938 12.745 -9.073 1.00 44.25 93 ASP A CA 1
ATOM 752 C C . ASP A 1 93 ? 5.468 12.534 -9.036 1.00 44.25 93 ASP A C 1
ATOM 754 O O . ASP A 1 93 ? 6.144 13.211 -9.800 1.00 44.25 93 ASP A O 1
ATOM 758 N N . THR A 1 94 ? 6.076 11.629 -8.250 1.00 56.00 94 THR A N 1
ATOM 759 C CA . THR A 1 94 ? 7.547 11.365 -8.293 1.00 56.00 94 THR A CA 1
ATOM 760 C C . THR A 1 94 ? 7.933 10.074 -7.549 1.00 56.00 94 THR A C 1
ATOM 762 O O . THR A 1 94 ? 7.186 9.644 -6.676 1.00 56.00 94 THR A O 1
ATOM 765 N N . ASN A 1 95 ? 9.134 9.517 -7.792 1.00 55.03 95 ASN A N 1
ATOM 766 C CA . ASN A 1 95 ? 9.699 8.403 -6.999 1.00 55.03 95 ASN A CA 1
ATOM 767 C C . ASN A 1 95 ? 9.722 8.695 -5.489 1.00 55.03 95 ASN A C 1
ATOM 769 O O . ASN A 1 95 ? 9.319 7.863 -4.690 1.00 55.03 95 ASN A O 1
ATOM 773 N N . THR A 1 96 ? 10.115 9.908 -5.090 1.00 57.09 96 THR A N 1
ATOM 774 C CA . THR A 1 96 ? 10.069 10.335 -3.680 1.00 57.09 96 THR A CA 1
ATOM 775 C C . THR A 1 96 ? 8.635 10.417 -3.151 1.00 57.09 96 THR A C 1
ATOM 777 O O . THR A 1 96 ? 8.395 10.221 -1.960 1.00 57.09 96 THR A O 1
ATOM 780 N N . GLY A 1 97 ? 7.678 10.717 -4.032 1.00 65.31 97 GLY A N 1
ATOM 781 C CA . GLY A 1 97 ? 6.253 10.718 -3.731 1.00 65.31 97 GLY A CA 1
ATOM 782 C C . GLY A 1 97 ? 5.732 9.328 -3.381 1.00 65.31 97 GLY A C 1
ATOM 783 O O . GLY A 1 97 ? 4.982 9.220 -2.417 1.00 65.31 97 GLY A O 1
ATOM 784 N N . ASP A 1 98 ? 6.171 8.285 -4.088 1.00 70.62 98 ASP A N 1
ATOM 785 C CA . ASP A 1 98 ? 5.767 6.900 -3.821 1.00 70.62 98 ASP A CA 1
ATOM 786 C C . ASP A 1 98 ? 6.214 6.437 -2.425 1.00 70.62 98 ASP A C 1
ATOM 788 O O . ASP A 1 98 ? 5.371 6.247 -1.540 1.00 70.62 98 ASP A O 1
ATOM 792 N N . ASP A 1 99 ? 7.528 6.426 -2.175 1.00 72.88 99 ASP A N 1
ATOM 793 C CA . ASP A 1 99 ? 8.119 6.021 -0.892 1.00 72.88 99 ASP A CA 1
ATOM 794 C C . ASP A 1 99 ? 7.510 6.818 0.279 1.00 72.88 99 ASP A C 1
ATOM 796 O O . ASP A 1 99 ? 7.098 6.287 1.316 1.00 72.88 99 ASP A O 1
ATOM 800 N N . THR A 1 100 ? 7.362 8.132 0.111 1.00 77.19 100 THR A N 1
ATOM 801 C CA . THR A 1 100 ? 6.802 8.990 1.162 1.00 77.19 100 THR A CA 1
ATOM 802 C C . THR A 1 100 ? 5.312 8.721 1.395 1.00 77.19 100 THR A C 1
ATOM 804 O O . THR A 1 100 ? 4.850 8.725 2.541 1.00 77.19 100 THR A O 1
ATOM 807 N N . SER A 1 101 ? 4.541 8.472 0.334 1.00 81.75 101 SER A N 1
ATOM 808 C CA . SER A 1 101 ? 3.096 8.241 0.425 1.00 81.75 101 SER A CA 1
ATOM 809 C C . SER A 1 101 ? 2.761 6.984 1.229 1.00 81.75 101 SER A C 1
ATOM 811 O O . SER A 1 101 ? 1.820 6.988 2.032 1.00 81.75 101 SER A O 1
ATOM 813 N N . MET A 1 102 ? 3.595 5.952 1.097 1.00 81.75 102 MET A N 1
ATOM 814 C CA . MET A 1 102 ? 3.473 4.687 1.810 1.00 81.75 102 MET A CA 1
ATOM 815 C C . MET A 1 102 ? 3.658 4.875 3.321 1.00 81.75 102 MET A C 1
ATOM 817 O O . MET A 1 102 ? 2.811 4.422 4.095 1.00 81.75 102 MET A O 1
ATOM 821 N N . LEU A 1 103 ? 4.683 5.631 3.737 1.00 84.06 103 LEU A N 1
ATOM 822 C CA . LEU A 1 103 ? 4.922 5.984 5.146 1.00 84.06 103 LEU A CA 1
ATOM 823 C C . LEU A 1 103 ? 3.806 6.854 5.734 1.00 84.06 103 LEU A C 1
ATOM 825 O O . LEU A 1 103 ? 3.407 6.685 6.888 1.00 84.06 103 LEU A O 1
ATOM 829 N N . ILE A 1 104 ? 3.268 7.793 4.952 1.00 85.81 104 ILE A N 1
ATOM 830 C CA . ILE A 1 104 ? 2.152 8.640 5.392 1.00 85.81 104 ILE A CA 1
ATOM 831 C C . ILE A 1 104 ? 0.886 7.793 5.587 1.00 85.81 104 ILE A C 1
ATOM 833 O O . ILE A 1 104 ? 0.190 7.929 6.602 1.00 85.81 104 ILE A O 1
ATOM 837 N N . ALA A 1 105 ? 0.584 6.894 4.648 1.00 86.25 105 ALA A N 1
ATOM 838 C CA . ALA A 1 105 ? -0.569 6.008 4.740 1.00 86.25 105 ALA A CA 1
ATOM 839 C C . ALA A 1 105 ? -0.486 5.112 5.987 1.00 86.25 105 ALA A C 1
ATOM 841 O O . ALA A 1 105 ? -1.429 5.072 6.779 1.00 86.25 105 ALA A O 1
ATOM 842 N N . THR A 1 106 ? 0.646 4.452 6.235 1.00 86.31 106 THR A N 1
ATOM 843 C CA . THR A 1 106 ? 0.820 3.593 7.419 1.00 86.31 106 THR A CA 1
ATOM 844 C C . THR A 1 106 ? 0.793 4.387 8.722 1.00 86.31 106 THR A C 1
ATOM 846 O O . THR A 1 106 ? 0.123 3.975 9.672 1.00 86.31 106 THR A O 1
ATOM 849 N N . SER A 1 107 ? 1.410 5.569 8.758 1.00 88.12 107 SER A N 1
ATOM 850 C CA . SER A 1 107 ? 1.402 6.461 9.925 1.00 88.12 107 SER A CA 1
ATOM 851 C C . SER A 1 107 ? -0.001 6.914 10.321 1.00 88.12 107 SER A C 1
ATOM 853 O O . SER A 1 107 ? -0.344 6.953 11.504 1.00 88.12 107 SER A O 1
ATOM 855 N N . THR A 1 108 ? -0.851 7.239 9.347 1.00 89.94 108 THR A N 1
ATOM 856 C CA . THR A 1 108 ? -2.237 7.653 9.627 1.00 89.94 108 THR A CA 1
ATOM 857 C C . THR A 1 108 ? -3.083 6.494 10.159 1.00 89.94 108 THR A C 1
ATOM 859 O O . THR A 1 108 ? -3.888 6.684 11.076 1.00 89.94 108 THR A O 1
ATOM 862 N N . VAL A 1 109 ? -2.853 5.269 9.674 1.00 89.38 109 VAL A N 1
ATOM 863 C CA . VAL A 1 109 ? -3.467 4.054 10.235 1.00 89.38 109 VAL A CA 1
ATOM 864 C C . VAL A 1 109 ? -2.957 3.789 11.656 1.00 89.38 109 VAL A C 1
ATOM 866 O O . VAL A 1 109 ? -3.761 3.517 12.552 1.00 89.38 109 VAL A O 1
ATOM 869 N N . LEU A 1 110 ? -1.647 3.918 11.892 1.00 90.31 110 LEU A N 1
ATOM 870 C CA . LEU A 1 110 ? -1.028 3.767 13.211 1.00 90.31 110 LEU A CA 1
ATOM 871 C C . LEU A 1 110 ? -1.634 4.748 14.219 1.00 90.31 110 LEU A C 1
ATOM 873 O O . LEU A 1 110 ? -2.087 4.336 15.288 1.00 90.31 110 LEU A O 1
ATOM 877 N N . HIS A 1 111 ? -1.721 6.029 13.852 1.00 91.69 111 HIS A N 1
ATOM 878 C CA . HIS A 1 111 ? -2.371 7.056 14.665 1.00 91.69 111 HIS A CA 1
ATOM 879 C C . HIS A 1 111 ? -3.782 6.645 15.071 1.00 91.69 111 HIS A C 1
ATOM 881 O O . HIS A 1 111 ? -4.096 6.617 16.263 1.00 91.69 111 HIS A O 1
ATOM 887 N N . ARG A 1 112 ? -4.609 6.238 14.107 1.00 90.06 112 ARG A N 1
ATOM 888 C CA . ARG A 1 112 ? -5.999 5.845 14.357 1.00 90.06 112 ARG A CA 1
ATOM 889 C C . ARG A 1 112 ? -6.101 4.660 15.320 1.00 90.06 112 ARG A C 1
ATOM 891 O O . ARG A 1 112 ? -6.857 4.707 16.287 1.00 90.06 112 ARG A O 1
ATOM 898 N N . VAL A 1 113 ? -5.309 3.616 15.096 1.00 89.62 113 VAL A N 1
ATOM 899 C CA . VAL A 1 113 ? -5.330 2.374 15.885 1.00 89.62 113 VAL A CA 1
ATOM 900 C C . VAL A 1 113 ? -4.896 2.584 17.343 1.00 89.62 113 VAL A C 1
ATOM 902 O O . VAL A 1 113 ? -5.373 1.882 18.239 1.00 89.62 113 VAL A O 1
ATOM 905 N N . PHE A 1 114 ? -4.024 3.557 17.612 1.00 90.62 114 PHE A N 1
ATOM 906 C CA . PHE A 1 114 ? -3.556 3.864 18.969 1.00 90.62 114 PHE A CA 1
ATOM 907 C C . PHE A 1 114 ? -4.378 4.930 19.699 1.00 90.62 114 PHE A C 1
ATOM 909 O O . PHE A 1 114 ? -4.267 5.035 20.922 1.00 90.62 114 PHE A O 1
ATOM 916 N N . THR A 1 115 ? -5.203 5.701 18.986 1.00 91.56 115 THR A N 1
ATOM 917 C CA . THR A 1 115 ? -5.904 6.860 19.561 1.00 91.56 115 THR A CA 1
ATOM 918 C C . THR A 1 115 ? -7.429 6.744 19.586 1.00 91.56 115 THR A C 1
ATOM 920 O O . THR A 1 115 ? -8.058 7.513 20.307 1.00 91.56 115 THR A O 1
ATOM 923 N N . TYR A 1 116 ? -8.031 5.769 18.888 1.00 88.00 116 TYR A N 1
ATOM 924 C CA . TYR A 1 116 ? -9.495 5.658 18.753 1.00 88.00 116 TYR A CA 1
ATOM 925 C C . TYR A 1 116 ? -10.275 5.620 20.084 1.00 88.00 116 TYR A C 1
ATOM 927 O O . TYR A 1 116 ? -11.405 6.092 20.139 1.00 88.00 116 TYR A O 1
ATOM 935 N N . ASP A 1 117 ? -9.693 5.056 21.148 1.00 88.44 117 ASP A N 1
ATOM 936 C CA . ASP A 1 117 ? -10.305 4.916 22.476 1.00 88.44 117 ASP A CA 1
ATOM 937 C C . ASP A 1 117 ? -9.703 5.869 23.524 1.00 88.44 117 ASP A C 1
ATOM 939 O O . ASP A 1 117 ? -9.870 5.662 24.730 1.00 88.44 117 ASP A O 1
ATOM 943 N N . LYS A 1 118 ? -8.943 6.886 23.097 1.00 91.06 118 LYS A N 1
ATOM 944 C CA . LYS A 1 118 ? -8.172 7.769 23.984 1.00 91.06 118 LYS A CA 1
ATOM 945 C C . LYS A 1 118 ? -8.752 9.176 24.053 1.00 91.06 118 LYS A C 1
ATOM 947 O O . LYS A 1 118 ? -9.572 9.597 23.246 1.00 91.06 118 LYS A O 1
ATOM 952 N N . SER A 1 119 ? -8.311 9.931 25.060 1.00 94.00 119 SER A N 1
ATOM 953 C CA . SER A 1 119 ? -8.717 11.329 25.214 1.00 94.00 119 SER A CA 1
ATOM 954 C C . SER A 1 119 ? -8.211 12.189 24.051 1.00 94.00 119 SER A C 1
ATOM 956 O O . SER A 1 119 ? -7.177 11.900 23.441 1.00 94.00 119 SER A O 1
ATOM 958 N N . LEU A 1 120 ? -8.896 13.305 23.785 1.00 90.56 120 LEU A N 1
ATOM 959 C CA . LEU A 1 120 ? -8.482 14.264 22.756 1.00 90.56 120 LEU A CA 1
ATOM 960 C C . LEU A 1 120 ? -7.039 14.752 22.972 1.00 90.56 120 LEU A C 1
ATOM 962 O O . LEU A 1 120 ? -6.265 14.839 22.025 1.00 90.56 120 LEU A O 1
ATOM 966 N N . LYS A 1 121 ? -6.651 15.001 24.231 1.00 93.81 121 LYS A N 1
ATOM 967 C CA . LYS A 1 121 ? -5.285 15.421 24.582 1.00 93.81 121 LYS A CA 1
ATOM 968 C C . LYS A 1 121 ? -4.249 14.379 24.164 1.00 93.81 121 LYS A C 1
ATOM 970 O O . LYS A 1 121 ? -3.253 14.736 23.548 1.00 93.81 121 LYS A O 1
ATOM 975 N N . TYR A 1 122 ? -4.499 13.103 24.465 1.00 93.62 122 TYR A N 1
ATOM 976 C CA . TYR A 1 122 ? -3.604 12.017 24.065 1.00 93.62 122 TYR A CA 1
ATOM 977 C C . TYR A 1 122 ? -3.510 11.910 22.539 1.00 93.62 122 TYR A C 1
ATOM 979 O O . TYR A 1 122 ? -2.417 11.810 21.995 1.00 93.62 122 TYR A O 1
ATOM 987 N N . THR A 1 123 ? -4.651 12.006 21.855 1.00 91.25 123 THR A N 1
ATOM 988 C CA . THR A 1 123 ? -4.744 11.926 20.390 1.00 91.25 123 THR A CA 1
ATOM 989 C C . THR A 1 123 ? -3.935 13.019 19.693 1.00 91.25 123 THR A C 1
ATOM 991 O O . THR A 1 123 ? -3.217 12.732 18.734 1.00 91.25 123 THR A O 1
ATOM 994 N N . ILE A 1 124 ? -4.018 14.258 20.192 1.00 92.00 124 ILE A N 1
ATOM 995 C CA . ILE A 1 124 ? -3.261 15.401 19.664 1.00 92.00 124 ILE A CA 1
ATOM 996 C C . ILE A 1 124 ? -1.770 15.225 19.938 1.00 92.00 124 ILE A C 1
ATOM 998 O O . ILE A 1 124 ? -0.974 15.335 19.014 1.00 92.00 124 ILE A O 1
ATOM 1002 N N . VAL A 1 125 ? -1.383 14.914 21.180 1.00 94.94 125 VAL A N 1
ATOM 1003 C CA . VAL A 1 125 ? 0.035 14.754 21.540 1.00 94.94 125 VAL A CA 1
ATOM 1004 C C . VAL A 1 125 ? 0.674 13.630 20.727 1.00 94.94 125 VAL A C 1
ATOM 1006 O O . VAL A 1 125 ? 1.713 13.849 20.113 1.00 94.94 125 VAL A O 1
ATOM 1009 N N . TYR A 1 126 ? 0.025 12.465 20.650 1.00 93.31 126 TYR A N 1
ATOM 1010 C CA . TYR A 1 126 ? 0.508 11.336 19.855 1.00 93.31 126 TYR A CA 1
ATOM 1011 C C . TYR A 1 126 ? 0.605 11.693 18.365 1.00 93.31 126 TYR A C 1
ATOM 1013 O O . TYR A 1 126 ? 1.614 11.398 17.731 1.00 93.31 126 TYR A O 1
ATOM 1021 N N . GLY A 1 127 ? -0.404 12.382 17.817 1.00 91.88 127 GLY A N 1
ATOM 1022 C CA . GLY A 1 127 ? -0.394 12.858 16.432 1.00 91.88 127 GLY A CA 1
ATOM 1023 C C . GLY A 1 127 ? 0.745 13.830 16.136 1.00 91.88 127 GLY A C 1
ATOM 1024 O O . GLY A 1 127 ? 1.452 13.648 15.150 1.00 91.88 127 GLY A O 1
ATOM 1025 N N . CYS A 1 128 ? 0.982 14.813 17.006 1.00 93.88 128 CYS A N 1
ATOM 1026 C CA . CYS A 1 128 ? 2.096 15.748 16.860 1.00 93.88 128 CYS A CA 1
ATOM 1027 C C . CYS A 1 128 ? 3.452 15.038 16.962 1.00 93.88 128 CYS A C 1
ATOM 1029 O O . CYS A 1 128 ? 4.333 15.298 16.147 1.00 93.88 128 CYS A O 1
ATOM 1031 N N . SER A 1 129 ? 3.622 14.127 17.925 1.00 94.44 129 SER A N 1
ATOM 1032 C CA . SER A 1 129 ? 4.859 13.352 18.067 1.00 94.44 129 SER A CA 1
ATOM 1033 C C . SER A 1 129 ? 5.136 12.487 16.838 1.00 94.44 129 SER A C 1
ATOM 1035 O O . SER A 1 129 ? 6.258 12.491 16.336 1.00 94.44 129 SER A O 1
ATOM 1037 N N . LEU A 1 130 ? 4.116 11.794 16.324 1.00 92.50 130 LEU A N 1
ATOM 1038 C CA . LEU A 1 130 ? 4.234 10.973 15.121 1.00 92.50 130 LEU A CA 1
ATOM 1039 C C . LEU A 1 130 ? 4.545 11.827 13.887 1.00 92.50 130 LEU A C 1
ATOM 1041 O O . LEU A 1 130 ? 5.427 11.476 13.112 1.00 92.50 130 LEU A O 1
ATOM 1045 N N . PHE A 1 131 ? 3.875 12.972 13.730 1.00 91.06 131 PHE A N 1
ATOM 1046 C CA . PHE A 1 131 ? 4.118 13.899 12.626 1.00 91.06 131 PHE A CA 1
ATOM 1047 C C . PHE A 1 131 ? 5.559 14.421 12.614 1.00 91.06 131 PHE A C 1
ATOM 1049 O O . PHE A 1 131 ? 6.202 14.418 11.565 1.00 91.06 131 PHE A O 1
ATOM 1056 N N . VAL A 1 132 ? 6.083 14.835 13.774 1.00 94.25 132 VAL A N 1
ATOM 1057 C CA . VAL A 1 132 ? 7.473 15.301 13.895 1.00 94.25 132 VAL A CA 1
ATOM 1058 C C . VAL A 1 132 ? 8.445 14.180 13.539 1.00 94.25 132 VAL A C 1
ATOM 1060 O O . VAL A 1 132 ? 9.340 14.398 12.729 1.00 94.25 132 VAL A O 1
ATOM 1063 N N . PHE A 1 133 ? 8.242 12.977 14.086 1.00 92.62 133 PHE A N 1
ATOM 1064 C CA . PHE A 1 133 ? 9.083 11.823 13.776 1.00 92.62 133 PHE A CA 1
ATOM 1065 C C . PHE A 1 133 ? 9.089 11.507 12.274 1.00 92.62 133 PHE A C 1
ATOM 1067 O O . PHE A 1 133 ? 10.163 11.432 11.680 1.00 92.62 133 PHE A O 1
ATOM 1074 N N . MET A 1 134 ? 7.911 11.401 11.651 1.00 90.00 134 MET A N 1
ATOM 1075 C CA . MET A 1 134 ? 7.794 11.085 10.225 1.00 90.00 134 MET A CA 1
ATOM 1076 C C . MET A 1 134 ? 8.399 12.167 9.345 1.00 90.00 134 MET A C 1
ATOM 1078 O O . MET A 1 134 ? 9.130 11.854 8.415 1.00 90.00 134 MET A O 1
ATOM 1082 N N . THR A 1 135 ? 8.173 13.440 9.668 1.00 89.81 135 THR A N 1
ATOM 1083 C CA . THR A 1 135 ? 8.762 14.553 8.915 1.00 89.81 135 THR A CA 1
ATOM 1084 C C . THR A 1 135 ? 10.287 14.518 8.985 1.00 89.81 135 THR A C 1
ATOM 1086 O O . THR A 1 135 ? 10.948 14.664 7.962 1.00 89.81 135 THR A O 1
ATOM 1089 N N . CYS A 1 136 ? 10.861 14.290 10.171 1.00 91.44 136 CYS A N 1
ATOM 1090 C CA . CYS A 1 136 ? 12.309 14.163 10.326 1.00 91.44 136 CYS A CA 1
ATOM 1091 C C . CYS A 1 136 ? 12.865 12.944 9.582 1.00 91.44 136 CYS A C 1
ATOM 1093 O O . CYS A 1 136 ? 13.912 13.055 8.951 1.00 91.44 136 CYS A O 1
ATOM 1095 N N . PHE A 1 137 ? 12.172 11.804 9.638 1.00 89.88 137 PHE A N 1
ATOM 1096 C CA . PHE A 1 137 ? 12.587 10.582 8.954 1.00 89.88 137 PHE A CA 1
ATOM 1097 C C . PHE A 1 137 ? 12.538 10.732 7.430 1.00 89.88 137 PHE A C 1
ATOM 1099 O O . PHE A 1 137 ? 13.526 10.438 6.766 1.00 89.88 137 PHE A O 1
ATOM 1106 N N . ILE A 1 138 ? 11.434 11.253 6.884 1.00 87.31 138 ILE A N 1
ATOM 1107 C CA . ILE A 1 138 ? 11.275 11.523 5.448 1.00 87.31 138 ILE A CA 1
ATOM 1108 C C . ILE A 1 138 ? 12.324 12.537 4.987 1.00 87.31 138 ILE A C 1
ATOM 1110 O O . ILE A 1 138 ? 12.991 12.310 3.987 1.00 87.31 138 ILE A O 1
ATOM 1114 N N . ALA A 1 139 ? 12.530 13.630 5.730 1.00 88.19 139 ALA A N 1
ATOM 1115 C CA . ALA A 1 139 ? 13.550 14.615 5.382 1.00 88.19 139 ALA A CA 1
ATOM 1116 C C . ALA A 1 139 ? 14.956 14.000 5.365 1.00 88.19 139 ALA A C 1
ATOM 1118 O O . ALA A 1 139 ? 15.713 14.247 4.433 1.00 88.19 139 ALA A O 1
ATOM 1119 N N . TRP A 1 140 ? 15.297 13.185 6.368 1.00 89.38 140 TRP A N 1
ATOM 1120 C CA . TRP A 1 140 ? 16.567 12.463 6.400 1.00 89.38 140 TRP A CA 1
ATOM 1121 C C . TRP A 1 140 ? 16.705 11.527 5.194 1.00 89.38 140 TRP A C 1
ATOM 1123 O O . TRP A 1 140 ? 17.681 11.657 4.467 1.00 89.38 140 TRP A O 1
ATOM 1133 N N . 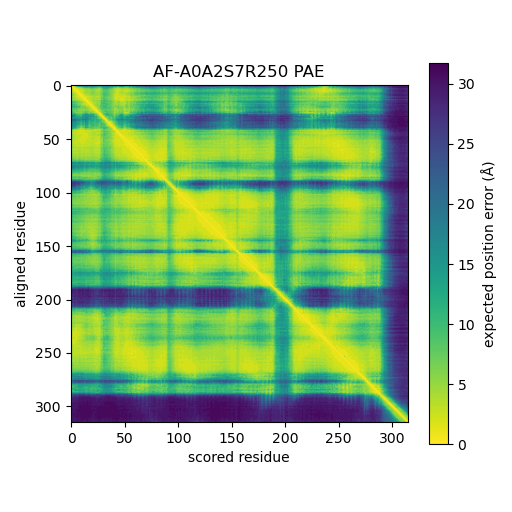HIS A 1 141 ? 15.698 10.692 4.928 1.00 84.19 141 HIS A N 1
ATOM 1134 C CA . HIS A 1 141 ? 15.649 9.770 3.791 1.00 84.19 141 HIS A CA 1
ATOM 1135 C C . HIS A 1 141 ? 15.857 10.489 2.448 1.00 84.19 141 HIS A C 1
ATOM 1137 O O . HIS A 1 141 ? 16.712 10.080 1.665 1.00 84.19 141 HIS A O 1
ATOM 1143 N N . CYS A 1 142 ? 15.159 11.606 2.217 1.00 82.88 142 CYS A N 1
ATOM 1144 C CA . CYS A 1 142 ? 15.299 12.405 0.996 1.00 82.88 142 CYS A CA 1
ATOM 1145 C C . CYS A 1 142 ? 16.675 13.080 0.867 1.00 82.88 142 CYS A C 1
ATOM 1147 O O . CYS A 1 142 ? 17.130 13.329 -0.245 1.00 82.88 142 CYS A O 1
ATOM 1149 N N . ILE A 1 143 ? 17.326 13.426 1.984 1.00 85.38 143 ILE A N 1
ATOM 1150 C CA . ILE A 1 143 ? 18.655 14.060 1.980 1.00 85.38 143 ILE A CA 1
ATOM 1151 C C . ILE A 1 143 ? 19.758 13.021 1.762 1.00 85.38 143 ILE A C 1
ATOM 1153 O O . ILE A 1 143 ? 20.749 13.316 1.095 1.00 85.38 143 ILE A O 1
ATOM 1157 N N . THR A 1 144 ? 19.623 11.834 2.354 1.00 83.62 144 THR A N 1
ATOM 1158 C CA . THR A 1 144 ? 20.642 10.780 2.290 1.00 83.62 144 THR A CA 1
ATOM 1159 C C . THR A 1 144 ? 20.470 9.832 1.112 1.00 83.62 144 THR A C 1
ATOM 1161 O O . THR A 1 144 ? 21.379 9.039 0.879 1.00 83.62 144 THR A O 1
ATOM 1164 N N . ASP A 1 145 ? 19.344 9.911 0.395 1.00 77.00 145 ASP A N 1
ATOM 1165 C CA . ASP A 1 145 ? 18.980 9.006 -0.705 1.00 77.00 145 ASP A CA 1
ATOM 1166 C C . ASP A 1 145 ? 19.079 7.527 -0.273 1.00 77.00 145 ASP A C 1
ATOM 1168 O O . ASP A 1 145 ? 19.624 6.660 -0.954 1.00 77.00 145 ASP A O 1
ATOM 1172 N N . GLU A 1 146 ? 18.629 7.256 0.959 1.00 78.75 146 GLU A N 1
ATOM 1173 C CA . GLU A 1 146 ? 18.863 5.993 1.666 1.00 78.75 146 GLU A CA 1
ATOM 1174 C C . GLU A 1 146 ? 17.583 5.152 1.706 1.00 78.75 146 GLU A C 1
ATOM 1176 O O . GLU A 1 146 ? 16.631 5.515 2.391 1.00 78.75 146 GLU A O 1
ATOM 1181 N N . LEU A 1 147 ? 17.544 4.017 1.003 1.00 76.00 147 LEU A N 1
ATOM 1182 C CA . LEU A 1 147 ? 16.316 3.222 0.861 1.00 76.00 147 LEU A CA 1
ATOM 1183 C C . LEU A 1 147 ? 16.195 2.036 1.834 1.00 76.00 147 LEU A C 1
ATOM 1185 O O . LEU A 1 147 ? 15.105 1.484 2.008 1.00 76.00 147 LEU A O 1
ATOM 1189 N N . VAL A 1 148 ? 17.275 1.613 2.492 1.00 81.06 148 VAL A N 1
ATOM 1190 C CA . VAL A 1 148 ? 17.250 0.452 3.392 1.00 81.06 148 VAL A CA 1
ATOM 1191 C C . VAL A 1 148 ? 16.430 0.764 4.632 1.00 81.06 148 VAL A C 1
ATOM 1193 O O . VAL A 1 148 ? 15.583 -0.042 4.996 1.00 81.06 148 VAL A O 1
ATOM 1196 N N . MET A 1 149 ? 16.605 1.919 5.273 1.00 80.69 149 MET A N 1
ATOM 1197 C CA . MET A 1 149 ? 15.835 2.264 6.470 1.00 80.69 149 MET A CA 1
ATOM 1198 C C . MET A 1 149 ? 14.378 2.564 6.143 1.00 80.69 149 MET A C 1
ATOM 1200 O O . MET A 1 149 ? 13.509 2.205 6.937 1.00 80.69 149 MET A O 1
ATOM 1204 N N . HIS A 1 150 ? 14.096 3.158 4.977 1.00 82.06 150 HIS A N 1
ATOM 1205 C CA . HIS A 1 150 ? 12.730 3.255 4.457 1.00 82.06 150 HIS A CA 1
ATOM 1206 C C . HIS A 1 150 ? 12.113 1.852 4.359 1.00 82.06 150 HIS A C 1
ATOM 1208 O O . HIS A 1 150 ? 11.081 1.567 4.971 1.00 82.06 150 HIS A O 1
ATOM 1214 N N . SER A 1 151 ? 12.817 0.936 3.688 1.00 78.62 151 SER A N 1
ATOM 1215 C CA . SER A 1 151 ? 12.409 -0.460 3.544 1.00 78.62 151 SER A CA 1
ATOM 1216 C C . SER A 1 151 ? 12.339 -1.190 4.882 1.00 78.62 151 SER A C 1
ATOM 1218 O O . SER A 1 151 ? 11.536 -2.097 5.019 1.00 78.62 151 SER A O 1
ATOM 1220 N N . VAL A 1 152 ? 13.124 -0.830 5.896 1.00 80.12 152 VAL A N 1
ATOM 1221 C CA . VAL A 1 152 ? 13.042 -1.442 7.229 1.00 80.12 152 VAL A CA 1
ATOM 1222 C C . VAL A 1 152 ? 11.793 -0.963 7.963 1.00 80.12 152 VAL A C 1
ATOM 1224 O O . VAL A 1 152 ? 11.019 -1.780 8.467 1.00 80.12 152 VAL A O 1
ATOM 1227 N N . LEU A 1 153 ? 11.571 0.349 7.991 1.00 79.62 153 LEU A N 1
ATOM 1228 C CA . LEU A 1 153 ? 10.435 0.959 8.671 1.00 79.62 153 LEU A CA 1
ATOM 1229 C C . LEU A 1 153 ? 9.105 0.511 8.045 1.00 79.62 153 LEU A C 1
ATOM 1231 O O . LEU A 1 153 ? 8.208 0.056 8.763 1.00 79.62 153 LEU A O 1
ATOM 1235 N N . PHE A 1 154 ? 9.029 0.566 6.711 1.00 73.50 154 PHE A N 1
ATOM 1236 C CA . PHE A 1 154 ? 7.866 0.170 5.924 1.00 73.50 154 PHE A CA 1
ATOM 1237 C C . PHE A 1 154 ? 7.846 -1.341 5.612 1.00 73.50 154 PHE A C 1
ATOM 1239 O O . PHE A 1 154 ? 6.965 -2.069 6.074 1.00 73.50 154 PHE A O 1
ATOM 1246 N N . GLY A 1 155 ? 8.825 -1.823 4.837 1.00 61.44 155 GLY A N 1
ATOM 1247 C CA . GLY A 1 155 ? 8.853 -3.147 4.190 1.00 61.44 155 GLY A CA 1
ATOM 1248 C C . GLY A 1 155 ? 9.246 -4.339 5.077 1.00 61.44 155 GLY A C 1
ATOM 1249 O O . GLY A 1 155 ? 8.666 -5.412 4.931 1.00 61.44 155 GLY A O 1
ATOM 1250 N N . THR A 1 156 ? 10.156 -4.184 6.049 1.00 56.94 156 THR A N 1
ATOM 1251 C CA . THR A 1 156 ? 10.493 -5.256 7.014 1.00 56.94 156 THR A CA 1
ATOM 1252 C C . THR A 1 156 ? 9.467 -5.373 8.142 1.00 56.94 156 THR A C 1
ATOM 1254 O O . THR A 1 156 ? 9.516 -6.306 8.943 1.00 56.94 156 THR A O 1
ATOM 1257 N N . GLY A 1 157 ? 8.477 -4.475 8.155 1.00 61.75 157 GLY A N 1
ATOM 1258 C CA . GLY A 1 157 ? 7.230 -4.677 8.869 1.00 61.75 157 GLY A CA 1
ATOM 1259 C C . GLY A 1 157 ? 7.220 -4.178 10.304 1.00 61.75 157 GLY A C 1
ATOM 1260 O O . GLY A 1 157 ? 6.408 -4.682 11.064 1.00 61.75 157 GLY A O 1
ATOM 1261 N N . ILE A 1 158 ? 8.038 -3.198 10.707 1.00 71.62 158 ILE A N 1
ATOM 1262 C CA . ILE A 1 158 ? 7.909 -2.623 12.060 1.00 71.62 158 ILE A CA 1
ATOM 1263 C C . ILE A 1 158 ? 6.539 -1.954 12.208 1.00 71.62 158 ILE A C 1
ATOM 1265 O O . ILE A 1 158 ? 5.764 -2.333 13.087 1.00 71.62 158 ILE A O 1
ATOM 1269 N N . GLU A 1 159 ? 6.190 -1.017 11.323 1.00 74.81 159 GLU A N 1
ATOM 1270 C CA . GLU A 1 159 ? 4.880 -0.360 11.381 1.00 74.81 159 GLU A CA 1
ATOM 1271 C C . GLU A 1 159 ? 3.748 -1.342 11.097 1.00 74.81 159 GLU A C 1
ATOM 1273 O O . GLU A 1 159 ? 2.805 -1.448 11.881 1.00 74.81 159 GLU A O 1
ATOM 1278 N N . ILE A 1 160 ? 3.868 -2.126 10.024 1.00 76.81 160 ILE A N 1
ATOM 1279 C CA . ILE A 1 160 ? 2.845 -3.102 9.633 1.00 76.81 160 ILE A CA 1
ATOM 1280 C C . ILE A 1 160 ? 2.615 -4.135 10.751 1.00 76.81 160 ILE A C 1
ATOM 1282 O O . ILE A 1 160 ? 1.463 -4.445 11.065 1.00 76.81 160 ILE A O 1
ATOM 1286 N N . ALA A 1 161 ? 3.666 -4.636 11.412 1.00 75.81 161 ALA A N 1
ATOM 1287 C CA . ALA A 1 161 ? 3.525 -5.570 12.527 1.00 75.81 161 ALA A CA 1
ATOM 1288 C C . ALA A 1 161 ? 2.933 -4.895 13.762 1.00 75.81 161 ALA A C 1
ATOM 1290 O O . ALA A 1 161 ? 2.030 -5.468 14.367 1.00 75.81 161 ALA A O 1
ATOM 1291 N N . ILE A 1 162 ? 3.375 -3.687 14.132 1.00 81.00 162 ILE A N 1
ATOM 1292 C CA . ILE A 1 162 ? 2.811 -2.955 15.276 1.00 81.00 162 ILE A CA 1
ATOM 1293 C C . ILE A 1 162 ? 1.311 -2.723 15.068 1.00 81.00 162 ILE A C 1
ATOM 1295 O O . ILE A 1 162 ? 0.507 -3.031 15.956 1.00 81.00 162 ILE A O 1
ATOM 1299 N N . ILE A 1 163 ? 0.914 -2.240 13.887 1.00 81.38 163 ILE A N 1
ATOM 1300 C CA . ILE A 1 163 ? -0.495 -2.015 13.565 1.00 81.38 163 ILE A CA 1
ATOM 1301 C C . ILE A 1 163 ? -1.243 -3.352 13.538 1.00 81.38 163 ILE A C 1
ATOM 1303 O O . ILE A 1 163 ? -2.331 -3.451 14.104 1.00 81.38 163 ILE A O 1
ATOM 1307 N N . GLY A 1 164 ? -0.671 -4.405 12.950 1.00 77.69 164 GLY A N 1
ATOM 1308 C CA . GLY A 1 164 ? -1.276 -5.737 12.890 1.00 77.69 164 GLY A CA 1
ATOM 1309 C C . GLY A 1 164 ? -1.520 -6.349 14.275 1.00 77.69 164 GLY A C 1
ATOM 1310 O O . GLY A 1 164 ? -2.628 -6.803 14.569 1.00 77.69 164 GLY A O 1
ATOM 1311 N N . LEU A 1 165 ? -0.520 -6.308 15.161 1.00 79.25 165 LEU A N 1
ATOM 1312 C CA . LEU A 1 165 ? -0.615 -6.780 16.546 1.00 79.25 165 LEU A CA 1
ATOM 1313 C C . LEU A 1 165 ? -1.676 -5.998 17.326 1.00 79.25 165 LEU A C 1
ATOM 1315 O O . LEU A 1 165 ? -2.525 -6.589 18.002 1.00 79.25 165 LEU A O 1
ATOM 1319 N N . LYS A 1 166 ? -1.677 -4.669 17.195 1.00 83.00 166 LYS A N 1
ATOM 1320 C CA . LYS A 1 166 ? -2.656 -3.819 17.873 1.00 83.00 166 LYS A CA 1
ATOM 1321 C C . LYS A 1 166 ? -4.070 -4.027 17.324 1.00 83.00 166 LYS A C 1
ATOM 1323 O O . LYS A 1 166 ? -5.008 -4.122 18.111 1.00 83.00 166 LYS A O 1
ATOM 1328 N N . THR A 1 167 ? -4.225 -4.203 16.015 1.00 80.94 167 THR A N 1
ATOM 1329 C CA . THR A 1 167 ? -5.509 -4.521 15.369 1.00 80.94 167 THR A CA 1
ATOM 1330 C C . THR A 1 167 ? -6.073 -5.841 15.897 1.00 80.94 167 THR A C 1
ATOM 1332 O O . THR A 1 167 ? -7.237 -5.896 16.286 1.00 80.94 167 THR A O 1
ATOM 1335 N N . ARG A 1 168 ? -5.245 -6.887 16.035 1.00 77.94 168 ARG A N 1
ATOM 1336 C CA . ARG A 1 168 ? -5.648 -8.167 16.656 1.00 77.94 168 ARG A CA 1
ATOM 1337 C C . ARG A 1 168 ? -6.115 -7.995 18.101 1.00 77.94 168 ARG A C 1
ATOM 1339 O O . ARG A 1 168 ? -7.133 -8.567 18.489 1.00 77.94 168 ARG A O 1
ATOM 1346 N N . SER A 1 169 ? -5.403 -7.185 18.884 1.00 81.94 169 SER A N 1
ATOM 1347 C CA . SER A 1 169 ? -5.810 -6.847 20.253 1.00 81.94 169 SER A CA 1
ATOM 1348 C C . SER A 1 169 ? -7.181 -6.156 20.285 1.00 81.94 169 SER A C 1
ATOM 1350 O O . SER A 1 169 ? -8.030 -6.540 21.088 1.00 81.94 169 SER A O 1
ATOM 1352 N N . ILE A 1 170 ? -7.437 -5.208 19.375 1.00 83.25 170 ILE A N 1
ATOM 1353 C CA . ILE A 1 170 ? -8.731 -4.512 19.269 1.00 83.25 170 ILE A CA 1
ATOM 1354 C C . ILE A 1 170 ? -9.852 -5.483 18.894 1.00 83.25 170 ILE A C 1
ATOM 1356 O O . ILE A 1 170 ? -10.925 -5.416 19.486 1.00 83.25 170 ILE A O 1
ATOM 1360 N N . ILE A 1 171 ? -9.612 -6.420 17.972 1.00 80.88 171 ILE A N 1
ATOM 1361 C CA . ILE A 1 171 ? -10.606 -7.429 17.569 1.00 80.88 171 ILE A CA 1
ATOM 1362 C C . ILE A 1 171 ? -11.060 -8.258 18.766 1.00 80.88 171 ILE A C 1
ATOM 1364 O O . ILE A 1 171 ? -12.259 -8.414 18.987 1.00 80.88 171 ILE A O 1
ATOM 1368 N N . ASN A 1 172 ? -10.108 -8.762 19.553 1.00 81.06 172 ASN A N 1
ATOM 1369 C CA . ASN A 1 172 ? -10.417 -9.571 20.731 1.00 81.06 172 ASN A CA 1
ATOM 1370 C C . ASN A 1 172 ? -11.167 -8.771 21.810 1.00 81.06 172 ASN A C 1
ATOM 1372 O O . ASN A 1 172 ? -11.919 -9.360 22.578 1.00 81.06 172 ASN A O 1
ATOM 1376 N N . PHE A 1 173 ? -10.973 -7.449 21.867 1.00 82.56 173 PHE A N 1
ATOM 1377 C CA . PHE A 1 173 ? -11.619 -6.582 22.852 1.00 82.56 173 PHE A CA 1
ATOM 1378 C C . PHE A 1 173 ? -13.007 -6.076 22.416 1.00 82.56 173 PHE A C 1
ATOM 1380 O O . PHE A 1 173 ? -13.913 -5.995 23.239 1.00 82.56 173 PHE A O 1
ATOM 1387 N N . ARG A 1 174 ? -13.186 -5.714 21.138 1.00 82.12 174 ARG A N 1
ATOM 1388 C CA . ARG A 1 174 ? -14.393 -5.033 20.624 1.00 82.12 174 ARG A CA 1
ATOM 1389 C C . ARG A 1 174 ? -15.407 -5.969 19.974 1.00 82.12 174 ARG A C 1
ATOM 1391 O O . ARG A 1 174 ? -16.575 -5.613 19.888 1.00 82.12 174 ARG A O 1
ATOM 1398 N N . VAL A 1 175 ? -14.984 -7.137 19.491 1.00 81.81 175 VAL A N 1
ATOM 1399 C CA . VAL A 1 175 ? -15.859 -8.049 18.744 1.00 81.81 175 VAL A CA 1
ATOM 1400 C C . VAL A 1 175 ? -16.228 -9.235 19.629 1.00 81.81 175 VAL A C 1
ATOM 1402 O O . VAL A 1 175 ? -15.477 -10.207 19.719 1.00 81.81 175 VAL A O 1
ATOM 1405 N N . ALA A 1 176 ? -17.381 -9.124 20.293 1.00 79.81 176 ALA A N 1
ATOM 1406 C CA . ALA A 1 176 ? -17.916 -10.160 21.179 1.00 79.81 176 ALA A CA 1
ATOM 1407 C C . ALA A 1 176 ? -18.600 -11.309 20.415 1.00 79.81 176 ALA A C 1
ATOM 1409 O O . ALA A 1 176 ? -18.530 -12.460 20.842 1.00 79.81 176 ALA A O 1
ATOM 1410 N N . ASP A 1 177 ? -19.245 -11.012 19.281 1.00 79.00 177 ASP A N 1
ATOM 1411 C CA . ASP A 1 177 ? -19.884 -12.024 18.438 1.00 79.00 177 ASP A CA 1
ATOM 1412 C C . ASP A 1 177 ? -18.819 -12.911 17.775 1.00 79.00 177 ASP A C 1
ATOM 1414 O O . ASP A 1 177 ? -17.980 -12.440 17.007 1.00 79.00 177 ASP A O 1
ATOM 1418 N N . VAL A 1 178 ? -18.868 -14.214 18.056 1.00 78.62 178 VAL A N 1
ATOM 1419 C CA . VAL A 1 178 ? -17.896 -15.199 17.566 1.00 78.62 178 VAL A CA 1
ATOM 1420 C C . VAL A 1 178 ? -17.918 -15.325 16.038 1.00 78.62 178 VAL A C 1
ATOM 1422 O O . VAL A 1 178 ? -16.867 -15.536 15.434 1.00 78.62 178 VAL A O 1
ATOM 1425 N N . ALA A 1 179 ? -19.075 -15.180 15.387 1.00 74.94 179 ALA A N 1
ATOM 1426 C CA . ALA A 1 179 ? -19.192 -15.259 13.933 1.00 74.94 179 ALA A CA 1
ATOM 1427 C C . ALA A 1 179 ? -18.560 -14.034 13.256 1.00 74.94 179 ALA A C 1
ATOM 1429 O O . ALA A 1 179 ? -17.765 -14.187 12.325 1.00 74.94 179 ALA A O 1
ATOM 1430 N N . VAL A 1 180 ? -18.826 -12.831 13.771 1.00 74.75 180 VAL A N 1
ATOM 1431 C CA . VAL A 1 180 ? -18.189 -11.595 13.280 1.00 74.75 180 VAL A CA 1
ATOM 1432 C C . VAL A 1 180 ? -16.694 -11.606 13.592 1.00 74.75 180 VAL A C 1
ATOM 1434 O O . VAL A 1 180 ? -15.874 -11.242 12.749 1.00 74.75 180 VAL A O 1
ATOM 1437 N N . GLN A 1 181 ? -16.307 -12.095 14.772 1.00 77.19 181 GLN A N 1
ATOM 1438 C CA . GLN A 1 181 ? -14.906 -12.210 15.160 1.00 77.19 181 GLN A CA 1
ATOM 1439 C C . GLN A 1 181 ? -14.152 -13.158 14.225 1.00 77.19 181 GLN A C 1
ATOM 1441 O O . GLN A 1 181 ? -13.023 -12.854 13.848 1.00 77.19 181 GLN A O 1
ATOM 1446 N N . ARG A 1 182 ? -14.776 -14.266 13.801 1.00 71.62 182 ARG A N 1
ATOM 1447 C CA . ARG A 1 182 ? -14.221 -15.163 12.778 1.00 71.62 182 ARG A CA 1
ATOM 1448 C C . ARG A 1 182 ? -14.044 -14.448 11.448 1.00 71.62 182 ARG A C 1
ATOM 1450 O O . ARG A 1 182 ? -12.950 -14.498 10.914 1.00 71.62 182 ARG A O 1
ATOM 1457 N N . GLN A 1 183 ? -15.055 -13.743 10.941 1.00 72.25 183 GLN A N 1
ATOM 1458 C CA . GLN A 1 183 ? -14.947 -13.020 9.666 1.00 72.25 183 GLN A CA 1
ATOM 1459 C C . GLN A 1 183 ? -13.842 -11.957 9.693 1.00 72.25 183 GLN A C 1
ATOM 1461 O O . GLN A 1 183 ? -13.017 -11.880 8.788 1.00 72.25 183 GLN A O 1
ATOM 1466 N N . VAL A 1 184 ? -13.774 -11.173 10.765 1.00 73.50 184 VAL A N 1
ATOM 1467 C CA . VAL A 1 184 ? -12.762 -10.128 10.931 1.00 73.50 184 VAL A CA 1
ATOM 1468 C C . VAL A 1 184 ? -11.363 -10.726 11.100 1.00 73.50 184 VAL A C 1
ATOM 1470 O O . VAL A 1 184 ? -10.418 -10.260 10.465 1.00 73.50 184 VAL A O 1
ATOM 1473 N N . LYS A 1 185 ? -11.217 -11.791 11.901 1.00 72.94 185 LYS A N 1
ATOM 1474 C CA . LYS A 1 185 ? -9.952 -12.531 12.004 1.00 72.94 185 LYS A CA 1
ATOM 1475 C C . LYS A 1 185 ? -9.572 -13.124 10.657 1.00 72.94 185 LYS A C 1
ATOM 1477 O O . LYS A 1 185 ? -8.414 -13.010 10.294 1.00 72.94 185 LYS A O 1
ATOM 1482 N N . THR A 1 186 ? -10.512 -13.663 9.887 1.00 67.94 186 THR A N 1
ATOM 1483 C CA . THR A 1 186 ? -10.295 -14.118 8.511 1.00 67.94 186 THR A CA 1
ATOM 1484 C C . THR A 1 186 ? -9.799 -12.972 7.639 1.00 67.94 186 THR A C 1
ATOM 1486 O O . THR A 1 186 ? -8.829 -13.181 6.941 1.00 67.94 186 THR A O 1
ATOM 1489 N N . LEU A 1 187 ? -10.330 -11.750 7.712 1.00 69.00 187 LEU A N 1
ATOM 1490 C CA . LEU A 1 187 ? -9.817 -10.628 6.906 1.00 69.00 187 LEU A CA 1
ATOM 1491 C C . LEU A 1 187 ? -8.404 -10.170 7.310 1.00 69.00 187 LEU A C 1
ATOM 1493 O O . LEU A 1 187 ? -7.589 -9.897 6.432 1.00 69.00 187 LEU A O 1
ATOM 1497 N N . VAL A 1 188 ? -8.087 -10.148 8.613 1.00 67.94 188 VAL A N 1
ATOM 1498 C CA . VAL A 1 188 ? -6.706 -9.926 9.113 1.00 67.94 188 VAL A CA 1
ATOM 1499 C C . VAL A 1 188 ? -5.773 -11.054 8.708 1.00 67.94 188 VAL A C 1
ATOM 1501 O O . VAL A 1 188 ? -4.585 -10.827 8.490 1.00 67.94 188 VAL A O 1
ATOM 1504 N N . THR A 1 189 ? -6.319 -12.269 8.694 1.00 63.56 189 THR A N 1
ATOM 1505 C CA . THR A 1 189 ? -5.638 -13.486 8.283 1.00 63.56 189 THR A CA 1
ATOM 1506 C C . THR A 1 189 ? -5.733 -13.498 6.760 1.00 63.56 189 THR A C 1
ATOM 1508 O O . THR A 1 189 ? -5.001 -12.691 6.257 1.00 63.56 189 THR A O 1
ATOM 1511 N N . TYR A 1 190 ? -6.599 -14.200 6.006 1.00 54.62 190 TYR A N 1
ATOM 1512 C CA . TYR A 1 190 ? -6.786 -14.224 4.518 1.00 54.62 190 TYR A CA 1
ATOM 1513 C C . TYR A 1 190 ? -6.488 -13.021 3.601 1.00 54.62 190 TYR A C 1
ATOM 1515 O O . TYR A 1 190 ? -6.226 -13.259 2.423 1.00 54.62 190 TYR A O 1
ATOM 1523 N N . GLY A 1 191 ? -6.278 -11.814 4.101 1.00 48.09 191 GLY A N 1
ATOM 1524 C CA . GLY A 1 191 ? -5.111 -11.076 3.624 1.00 48.09 191 GLY A CA 1
ATOM 1525 C C . GLY A 1 191 ? -3.772 -11.826 3.807 1.00 48.09 191 GLY A C 1
ATOM 1526 O O . GLY A 1 191 ? -2.771 -11.136 3.804 1.00 48.09 191 GLY A O 1
ATOM 1527 N N . GLY A 1 192 ? -3.714 -13.173 3.964 1.00 38.09 192 GLY A N 1
ATOM 1528 C CA . GLY A 1 192 ? -2.977 -13.873 5.052 1.00 38.09 192 GLY A CA 1
ATOM 1529 C C . GLY A 1 192 ? -3.478 -15.209 5.598 1.00 38.09 192 GLY A C 1
ATOM 1530 O O . GLY A 1 192 ? -3.541 -15.313 6.802 1.00 38.09 192 GLY A O 1
ATOM 1531 N N . ALA A 1 193 ? -3.804 -16.213 4.773 1.00 33.66 193 ALA A N 1
ATOM 1532 C CA . ALA A 1 193 ? -4.152 -17.621 5.103 1.00 33.66 193 ALA A CA 1
ATOM 1533 C C . ALA A 1 193 ? -4.364 -18.042 6.587 1.00 33.66 193 ALA A C 1
ATOM 1535 O O . ALA A 1 193 ? -3.404 -18.185 7.347 1.00 33.66 193 ALA A O 1
ATOM 1536 N N . TYR A 1 194 ? -5.612 -18.372 6.964 1.00 38.47 194 TYR A N 1
ATOM 1537 C CA . TYR A 1 194 ? -5.957 -19.018 8.247 1.00 38.47 194 TYR A CA 1
ATOM 1538 C C . TYR A 1 194 ? -6.195 -20.519 8.047 1.00 38.47 194 TYR A C 1
ATOM 1540 O O . TYR A 1 194 ? -6.767 -20.928 7.042 1.00 38.47 194 TYR A O 1
ATOM 1548 N N . ASN A 1 195 ? -5.806 -21.338 9.026 1.00 39.06 195 ASN A N 1
ATOM 1549 C CA . ASN A 1 195 ? -6.232 -22.731 9.130 1.00 39.06 195 ASN A CA 1
ATOM 1550 C C . ASN A 1 195 ? -6.779 -22.969 10.546 1.00 39.06 195 ASN A C 1
ATOM 1552 O O . ASN A 1 195 ? -6.141 -22.605 11.532 1.00 39.06 195 ASN A O 1
ATOM 1556 N N . GLU A 1 196 ? -7.955 -23.587 10.633 1.00 42.00 196 GLU A N 1
ATOM 1557 C CA . GLU A 1 196 ? -8.771 -23.770 11.845 1.00 42.00 196 GLU A CA 1
ATOM 1558 C C . GLU A 1 196 ? -8.094 -24.634 12.927 1.00 42.00 196 GLU A C 1
ATOM 1560 O O . GLU A 1 196 ? -8.477 -24.612 14.093 1.00 42.00 196 GLU A O 1
ATOM 1565 N N . ARG A 1 197 ? -7.031 -25.363 12.568 1.00 45.06 197 ARG A N 1
ATOM 1566 C CA . ARG A 1 197 ? -6.366 -26.351 13.432 1.00 45.06 197 ARG A CA 1
ATOM 1567 C C . ARG A 1 197 ? -5.342 -25.769 14.430 1.00 45.06 197 ARG A C 1
ATOM 1569 O O . ARG A 1 197 ? -4.744 -26.532 15.177 1.00 45.06 197 ARG A O 1
ATOM 1576 N N . TYR A 1 198 ? -5.141 -24.450 14.466 1.00 44.31 198 TYR A N 1
ATOM 1577 C CA . TYR A 1 198 ? -4.020 -23.810 15.179 1.00 44.31 198 TYR A CA 1
ATOM 1578 C C . TYR A 1 198 ? -4.434 -22.607 16.052 1.00 44.31 198 TYR A C 1
ATOM 1580 O O . TYR A 1 198 ? -3.755 -21.585 16.084 1.00 44.31 198 TYR A O 1
ATOM 1588 N N . LEU A 1 199 ? -5.560 -22.705 16.765 1.00 47.25 199 LEU A N 1
ATOM 1589 C CA . LEU A 1 199 ? -5.986 -21.676 17.732 1.00 47.25 199 LEU A CA 1
ATOM 1590 C C . LEU A 1 199 ? -5.049 -21.552 18.952 1.00 47.25 199 LEU A C 1
ATOM 1592 O O . LEU A 1 199 ? -4.985 -20.474 19.536 1.00 47.25 199 LEU A O 1
ATOM 1596 N N . ASP A 1 200 ? -4.282 -22.604 19.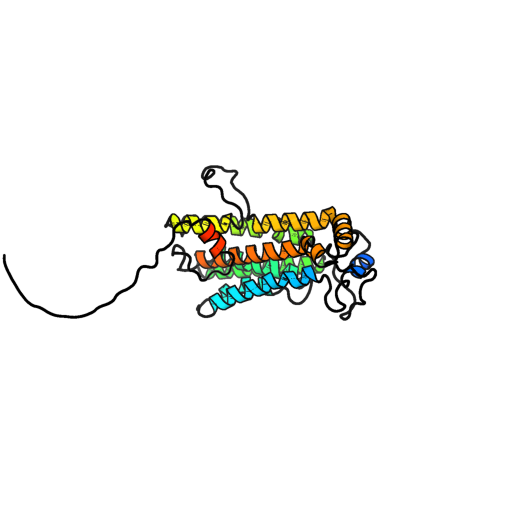262 1.00 47.03 200 ASP A N 1
ATOM 1597 C CA . ASP A 1 200 ? -3.412 -22.686 20.447 1.00 47.03 200 ASP A CA 1
ATOM 1598 C C . ASP A 1 200 ? -1.904 -22.713 20.123 1.00 47.03 200 ASP A C 1
ATOM 1600 O O . ASP A 1 200 ? -1.085 -22.963 21.007 1.00 47.03 200 ASP A O 1
ATOM 1604 N N . ASP A 1 201 ? -1.505 -22.470 18.869 1.00 43.56 201 ASP A N 1
ATOM 1605 C CA . ASP A 1 201 ? -0.092 -22.530 18.479 1.00 43.56 201 ASP A CA 1
ATOM 1606 C C . ASP A 1 201 ? 0.578 -21.147 18.524 1.00 43.56 201 ASP A C 1
ATOM 1608 O O . ASP A 1 201 ? 0.224 -20.259 17.736 1.00 43.56 201 ASP A O 1
ATOM 1612 N N . PRO A 1 202 ? 1.587 -20.948 19.395 1.00 42.84 202 PRO A N 1
ATOM 1613 C CA . PRO A 1 202 ? 2.376 -19.721 19.445 1.00 42.84 202 PRO A CA 1
ATOM 1614 C C . PRO A 1 202 ? 3.178 -19.452 18.157 1.00 42.84 202 PRO A C 1
ATOM 1616 O O . PRO A 1 202 ? 3.793 -18.397 18.047 1.00 42.84 202 PRO A 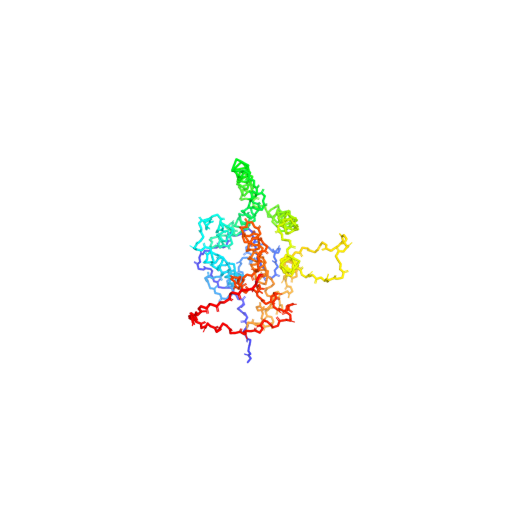O 1
ATOM 1619 N N . LEU A 1 203 ? 3.150 -20.338 17.155 1.00 37.38 203 LEU A N 1
ATOM 1620 C CA . LEU A 1 203 ? 3.757 -20.172 15.833 1.00 37.38 203 LEU A CA 1
ATOM 1621 C C . LEU A 1 203 ? 2.762 -19.811 14.709 1.00 37.38 203 LEU A C 1
ATOM 1623 O O . LEU A 1 203 ? 3.188 -19.570 13.579 1.00 37.38 203 LEU A O 1
ATOM 1627 N N . ALA A 1 204 ? 1.458 -19.659 14.990 1.00 42.75 204 ALA A N 1
ATOM 1628 C CA . ALA A 1 204 ? 0.446 -19.192 14.021 1.00 42.75 204 ALA A CA 1
ATOM 1629 C C . ALA A 1 204 ? 0.573 -17.689 13.650 1.00 42.75 204 ALA A C 1
ATOM 1631 O O . ALA A 1 204 ? -0.351 -17.053 13.135 1.00 42.75 204 ALA A O 1
ATOM 1632 N N . HIS A 1 205 ? 1.749 -17.108 13.888 1.00 42.69 205 HIS A N 1
ATOM 1633 C CA . HIS A 1 205 ? 2.154 -15.751 13.546 1.00 42.69 205 HIS A CA 1
ATOM 1634 C C . HIS A 1 205 ? 2.485 -15.637 12.056 1.00 42.69 205 HIS A C 1
ATOM 1636 O O . HIS A 1 205 ? 3.626 -15.380 11.684 1.00 42.69 205 HIS A O 1
ATOM 1642 N N . LYS A 1 206 ? 1.499 -15.817 11.174 1.00 45.16 206 LYS A N 1
ATOM 1643 C CA . LYS A 1 206 ? 1.685 -15.450 9.767 1.00 45.16 206 LYS A CA 1
ATOM 1644 C C . LYS A 1 206 ? 1.213 -14.004 9.565 1.00 45.16 206 LYS A C 1
ATOM 1646 O O . LYS A 1 206 ? 0.058 -13.700 9.889 1.00 45.16 206 LYS A O 1
ATOM 1651 N N . PRO A 1 207 ? 2.095 -13.084 9.130 1.00 45.81 207 PRO A N 1
ATOM 1652 C CA . PRO A 1 207 ? 1.666 -11.798 8.608 1.00 45.81 207 PRO A CA 1
ATOM 1653 C C . PRO A 1 207 ? 0.779 -12.017 7.379 1.00 45.81 207 PRO A C 1
ATOM 1655 O O . PRO A 1 207 ? 0.710 -13.111 6.815 1.00 45.81 207 PRO A O 1
ATOM 1658 N N . THR A 1 208 ? 0.068 -10.969 6.998 1.00 60.72 208 THR A N 1
ATOM 1659 C CA . THR A 1 208 ? -0.821 -10.904 5.843 1.00 60.72 208 THR A CA 1
ATOM 1660 C C . THR A 1 208 ? -0.171 -11.484 4.559 1.00 60.72 208 THR A C 1
ATOM 1662 O O . THR A 1 208 ? 0.514 -10.782 3.840 1.00 60.72 208 THR A O 1
ATOM 1665 N N . VAL A 1 209 ? -0.387 -12.769 4.240 1.00 62.31 209 VAL A N 1
ATOM 1666 C CA . VAL A 1 209 ? -0.089 -13.523 2.983 1.00 62.31 209 VAL A CA 1
ATOM 1667 C C . VAL A 1 209 ? -0.250 -12.704 1.718 1.00 62.31 209 VAL A C 1
ATOM 1669 O O . VAL A 1 209 ? 0.569 -12.895 0.843 1.00 62.31 209 VAL A O 1
ATOM 1672 N N . ILE A 1 210 ? -1.219 -11.800 1.582 1.00 67.56 210 ILE A N 1
ATOM 1673 C CA . ILE A 1 210 ? -1.296 -10.935 0.397 1.00 67.56 210 ILE A CA 1
ATOM 1674 C C . ILE A 1 210 ? -0.080 -9.993 0.367 1.00 67.56 210 ILE A C 1
ATOM 1676 O O . ILE A 1 210 ? 0.675 -10.014 -0.600 1.00 67.56 210 ILE A O 1
ATOM 1680 N N . PHE A 1 211 ? 0.196 -9.271 1.456 1.00 69.69 211 PHE A N 1
ATOM 1681 C CA . PHE A 1 211 ? 1.400 -8.438 1.586 1.00 69.69 211 PHE A CA 1
ATOM 1682 C C . PHE A 1 211 ? 2.698 -9.250 1.505 1.00 69.69 211 PHE A C 1
ATOM 1684 O O . PHE A 1 211 ? 3.622 -8.864 0.799 1.00 69.69 211 PHE A O 1
ATOM 1691 N N . VAL A 1 212 ? 2.769 -10.394 2.190 1.00 72.56 212 VAL A N 1
ATOM 1692 C CA . VAL A 1 212 ? 3.954 -11.266 2.189 1.00 72.56 212 VAL A CA 1
ATOM 1693 C C . VAL A 1 212 ? 4.190 -11.865 0.805 1.00 72.56 212 VAL A C 1
ATOM 1695 O O . VAL A 1 212 ? 5.329 -11.927 0.362 1.00 72.56 212 VAL A O 1
ATOM 1698 N N . SER A 1 213 ? 3.133 -12.287 0.104 1.00 75.88 213 SER A N 1
ATOM 1699 C CA . SER A 1 213 ? 3.238 -12.818 -1.259 1.00 75.88 213 SER A CA 1
ATOM 1700 C C . SER A 1 213 ? 3.750 -11.757 -2.214 1.00 75.88 213 SER A C 1
ATOM 1702 O O . SER A 1 213 ? 4.680 -12.028 -2.964 1.00 75.88 213 SER A O 1
ATOM 1704 N N . GLY A 1 214 ? 3.234 -10.533 -2.106 1.00 78.88 214 GLY A N 1
ATOM 1705 C CA . GLY A 1 214 ? 3.784 -9.407 -2.825 1.00 78.88 214 GLY A CA 1
ATOM 1706 C C . GLY A 1 214 ? 5.271 -9.209 -2.506 1.00 78.88 214 GLY A C 1
ATOM 1707 O O . GLY A 1 214 ? 6.072 -9.076 -3.423 1.00 78.88 214 GLY A O 1
ATOM 1708 N N . PHE A 1 215 ? 5.654 -9.208 -1.227 1.00 79.25 215 PHE A N 1
ATOM 1709 C CA . PHE A 1 215 ? 7.032 -8.905 -0.826 1.00 79.25 215 PHE A CA 1
ATOM 1710 C C . PHE A 1 215 ? 8.000 -9.980 -1.323 1.00 79.25 215 PHE A C 1
ATOM 1712 O O . PHE A 1 215 ? 9.114 -9.685 -1.749 1.00 79.25 215 PHE A O 1
ATOM 1719 N N . ILE A 1 216 ? 7.557 -11.238 -1.321 1.00 82.44 216 ILE A N 1
ATOM 1720 C CA . ILE A 1 216 ? 8.285 -12.349 -1.931 1.00 82.44 216 ILE A CA 1
ATOM 1721 C C . ILE A 1 216 ? 8.450 -12.109 -3.434 1.00 82.44 216 ILE A C 1
ATOM 1723 O O . ILE A 1 216 ? 9.563 -12.251 -3.930 1.00 82.44 216 ILE A O 1
ATOM 1727 N N . LEU A 1 217 ? 7.390 -11.718 -4.150 1.00 85.38 217 LEU A N 1
ATOM 1728 C CA . LEU A 1 217 ? 7.479 -11.419 -5.582 1.00 85.38 217 LEU A CA 1
ATOM 1729 C C . LEU A 1 217 ? 8.446 -10.272 -5.872 1.00 85.38 217 LEU A C 1
ATOM 1731 O O . LEU A 1 217 ? 9.278 -10.419 -6.759 1.00 85.38 217 LEU A O 1
ATOM 1735 N N . TRP A 1 218 ? 8.408 -9.200 -5.080 1.00 83.88 218 TRP A N 1
ATOM 1736 C CA . TRP A 1 218 ? 9.351 -8.085 -5.179 1.00 83.88 218 TRP A CA 1
ATOM 1737 C C . TRP A 1 218 ? 10.809 -8.534 -4.976 1.00 83.88 218 TRP A C 1
ATOM 1739 O O . TRP A 1 218 ? 11.691 -8.179 -5.753 1.00 83.88 218 TRP A O 1
ATOM 1749 N N . ASN A 1 219 ? 11.080 -9.386 -3.981 1.00 84.50 219 ASN A N 1
ATOM 1750 C CA . ASN A 1 219 ? 12.430 -9.923 -3.766 1.00 84.50 219 ASN A CA 1
ATOM 1751 C C . ASN A 1 219 ? 12.877 -10.867 -4.895 1.00 84.50 219 ASN A C 1
ATOM 1753 O O . ASN A 1 219 ? 14.053 -10.860 -5.262 1.00 84.50 219 ASN A O 1
ATOM 1757 N N . ILE A 1 220 ? 11.967 -11.684 -5.439 1.00 85.50 220 ILE A N 1
ATOM 1758 C CA . ILE A 1 220 ? 12.261 -12.555 -6.585 1.00 85.50 220 ILE A CA 1
ATOM 1759 C C . ILE A 1 220 ? 12.599 -11.699 -7.808 1.00 85.50 220 ILE A C 1
ATOM 1761 O O . ILE A 1 220 ? 13.625 -11.949 -8.436 1.00 85.50 220 ILE A O 1
ATOM 1765 N N . ASP A 1 221 ? 11.792 -10.676 -8.099 1.00 83.00 221 ASP A N 1
ATOM 1766 C CA . ASP A 1 221 ? 12.002 -9.732 -9.203 1.00 83.00 221 ASP A CA 1
ATOM 1767 C C . ASP A 1 221 ? 13.414 -9.130 -9.165 1.00 83.00 221 ASP A C 1
ATOM 1769 O O . ASP A 1 221 ? 14.174 -9.245 -10.126 1.00 83.00 221 ASP A O 1
ATOM 1773 N N . ASN A 1 222 ? 13.822 -8.633 -7.993 1.00 82.38 222 ASN A N 1
ATOM 1774 C CA . ASN A 1 222 ? 15.156 -8.075 -7.780 1.00 82.38 222 ASN A CA 1
ATOM 1775 C C . ASN A 1 222 ? 16.285 -9.119 -7.888 1.00 82.38 222 ASN A C 1
ATOM 1777 O O . ASN A 1 222 ? 17.389 -8.801 -8.328 1.00 82.38 222 ASN A O 1
ATOM 1781 N N . SER A 1 223 ? 16.039 -10.370 -7.487 1.00 84.81 223 SER A N 1
ATOM 1782 C CA . SER A 1 223 ? 17.091 -11.394 -7.387 1.00 84.81 223 SER A CA 1
ATOM 1783 C C . SER A 1 223 ? 17.387 -12.111 -8.706 1.00 84.81 223 SER A C 1
ATOM 1785 O O . SER A 1 223 ? 18.534 -12.472 -8.960 1.00 84.81 223 SER A O 1
ATOM 1787 N N . ILE A 1 224 ? 16.368 -12.361 -9.536 1.00 86.31 224 ILE A N 1
ATOM 1788 C CA . ILE A 1 224 ? 16.505 -13.119 -10.796 1.00 86.31 224 ILE A CA 1
ATOM 1789 C C . ILE A 1 224 ? 16.221 -12.266 -12.034 1.00 86.31 224 ILE A C 1
A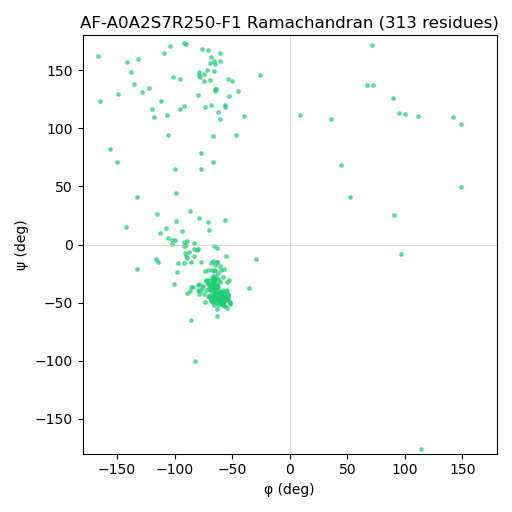TOM 1791 O O . ILE A 1 224 ? 15.849 -12.795 -13.085 1.00 86.31 224 ILE A O 1
ATOM 1795 N N . CYS A 1 225 ? 16.432 -10.955 -11.912 1.00 83.94 225 CYS A N 1
ATOM 1796 C CA . CYS A 1 225 ? 16.017 -9.976 -12.903 1.00 83.94 225 CYS A CA 1
ATOM 1797 C C . CYS A 1 225 ? 16.482 -10.299 -14.335 1.00 83.94 225 CYS A C 1
ATOM 1799 O O . CYS A 1 225 ? 15.678 -10.397 -15.260 1.00 83.94 225 CYS A O 1
ATOM 1801 N N . SER A 1 226 ? 17.771 -10.586 -14.516 1.00 79.88 226 SER A N 1
ATOM 1802 C CA . SER A 1 226 ? 18.350 -10.893 -15.832 1.00 79.88 226 SER A CA 1
ATOM 1803 C C . SER A 1 226 ? 17.690 -12.093 -16.524 1.00 79.88 226 SER A C 1
ATOM 1805 O O . SER A 1 226 ? 17.432 -12.077 -17.730 1.00 79.88 226 SER A O 1
ATOM 1807 N N . THR A 1 227 ? 17.366 -13.131 -15.750 1.00 85.25 227 THR A N 1
ATOM 1808 C CA . THR A 1 227 ? 16.704 -14.345 -16.248 1.00 85.25 227 THR A CA 1
ATOM 1809 C C . THR A 1 227 ? 15.238 -14.072 -16.570 1.00 85.25 227 THR A C 1
ATOM 1811 O O . THR A 1 227 ? 14.721 -14.552 -17.584 1.00 85.25 227 THR A O 1
ATOM 1814 N N . LEU A 1 228 ? 14.571 -13.276 -15.734 1.00 84.69 228 LEU A N 1
ATOM 1815 C CA . LEU A 1 228 ? 13.182 -12.880 -15.919 1.00 84.69 228 LEU A CA 1
ATOM 1816 C C . LEU A 1 228 ? 13.020 -12.045 -17.197 1.00 84.69 228 LEU A C 1
ATOM 1818 O O . LEU A 1 228 ? 12.197 -12.389 -18.045 1.00 84.69 228 LEU A O 1
ATOM 1822 N N . THR A 1 229 ? 13.873 -11.040 -17.402 1.00 82.81 229 THR A N 1
ATOM 1823 C CA . THR A 1 229 ? 13.895 -10.189 -18.603 1.00 82.81 229 THR A CA 1
ATOM 1824 C C . THR A 1 229 ? 14.180 -10.987 -19.874 1.00 82.81 229 THR A C 1
ATOM 1826 O O . THR A 1 229 ? 13.463 -10.851 -20.869 1.00 82.81 229 THR A O 1
ATOM 1829 N N . ALA A 1 230 ? 15.159 -11.898 -19.852 1.00 84.50 230 ALA A N 1
ATOM 1830 C CA . ALA A 1 230 ? 15.419 -12.779 -20.993 1.00 84.50 230 ALA A CA 1
ATOM 1831 C C . ALA A 1 230 ? 14.198 -13.655 -21.334 1.00 84.50 230 ALA A C 1
ATOM 1833 O O . ALA A 1 230 ? 13.837 -13.813 -22.505 1.00 84.50 230 ALA A O 1
ATOM 1834 N N . THR A 1 231 ? 13.516 -14.173 -20.308 1.00 86.62 231 THR A N 1
ATOM 1835 C CA . THR A 1 231 ? 12.306 -14.984 -20.484 1.00 86.62 231 THR A CA 1
ATOM 1836 C C . THR A 1 231 ? 11.166 -14.144 -21.067 1.00 86.62 231 THR A C 1
ATOM 1838 O O . THR A 1 231 ? 10.553 -14.554 -22.056 1.00 86.62 231 THR A O 1
ATOM 1841 N N . LYS A 1 232 ? 10.932 -12.935 -20.543 1.00 89.12 232 LYS A N 1
ATOM 1842 C CA . LYS A 1 232 ? 9.937 -11.984 -21.063 1.00 89.12 232 LYS A CA 1
ATOM 1843 C C . LYS A 1 232 ? 10.138 -11.688 -22.546 1.00 89.12 232 LYS A C 1
ATOM 1845 O O . LYS A 1 232 ? 9.188 -11.807 -23.323 1.00 89.12 232 LYS A O 1
ATOM 1850 N N . ARG A 1 233 ? 11.376 -11.414 -22.967 1.00 86.44 233 ARG A N 1
ATOM 1851 C CA . ARG A 1 233 ? 11.696 -11.159 -24.381 1.00 86.44 233 ARG A CA 1
ATOM 1852 C C . ARG A 1 233 ? 11.476 -12.367 -25.284 1.00 86.44 233 ARG A C 1
ATOM 1854 O O . ARG A 1 233 ? 11.044 -12.190 -26.420 1.00 86.44 233 ARG A O 1
ATOM 1861 N N . SER A 1 234 ? 11.718 -13.581 -24.788 1.00 88.25 234 SER A N 1
ATOM 1862 C CA . SER A 1 234 ? 11.453 -14.807 -25.555 1.00 88.25 234 SER A CA 1
ATOM 1863 C C . SER A 1 234 ? 9.961 -15.126 -25.711 1.00 88.25 234 SER A C 1
ATOM 1865 O O . SER A 1 234 ? 9.561 -15.678 -26.734 1.00 88.25 234 SER A O 1
ATOM 1867 N N . LEU A 1 235 ? 9.131 -14.766 -24.724 1.00 89.19 235 LEU A N 1
ATOM 1868 C CA . LEU A 1 235 ? 7.680 -14.958 -24.779 1.00 89.19 235 LEU A CA 1
ATOM 1869 C C . LEU A 1 235 ? 6.982 -13.899 -25.634 1.00 89.19 235 LEU A C 1
ATOM 1871 O O . LEU A 1 235 ? 6.056 -14.236 -26.375 1.00 89.19 235 LEU A O 1
ATOM 1875 N N . GLY A 1 236 ? 7.420 -12.643 -25.528 1.00 86.31 236 GLY A N 1
ATOM 1876 C CA . GLY A 1 236 ? 6.792 -11.486 -26.161 1.00 86.31 236 GLY A CA 1
ATOM 1877 C C . GLY A 1 236 ? 5.445 -11.090 -25.539 1.00 86.31 236 GLY A C 1
ATOM 1878 O O . GLY A 1 236 ? 4.865 -11.783 -24.698 1.00 86.31 236 GLY A O 1
ATOM 1879 N N . MET A 1 237 ? 4.936 -9.940 -25.968 1.00 88.81 237 MET A N 1
ATOM 1880 C CA . MET A 1 237 ? 3.708 -9.339 -25.455 1.00 88.81 237 MET A CA 1
ATOM 1881 C C . MET A 1 237 ? 2.457 -10.002 -26.056 1.00 88.81 237 MET A C 1
ATOM 1883 O O . MET A 1 237 ? 2.463 -10.354 -27.237 1.00 88.81 237 MET A O 1
ATOM 1887 N N . PRO A 1 238 ? 1.347 -10.121 -25.305 1.00 90.00 238 PRO A N 1
ATOM 1888 C CA . PRO A 1 238 ? 1.157 -9.661 -23.924 1.00 90.00 238 PRO A CA 1
ATOM 1889 C C . PRO A 1 238 ? 1.532 -10.710 -22.861 1.00 90.00 238 PRO A C 1
ATOM 1891 O O . PRO A 1 238 ? 1.386 -10.455 -21.672 1.00 90.00 238 PRO A O 1
ATOM 1894 N N . TRP A 1 239 ? 1.970 -11.907 -23.258 1.00 88.75 239 TRP A N 1
ATOM 1895 C CA . TRP A 1 239 ? 2.181 -13.029 -22.332 1.00 88.75 239 TRP A CA 1
ATOM 1896 C C . TRP A 1 239 ? 3.322 -12.787 -21.345 1.00 88.75 239 TRP A C 1
ATOM 1898 O O . TRP A 1 239 ? 3.251 -13.244 -20.206 1.00 88.75 239 TRP A O 1
ATOM 1908 N N . SER A 1 240 ? 4.333 -12.028 -21.762 1.00 88.44 240 SER A N 1
ATOM 1909 C CA . SER A 1 240 ? 5.415 -11.547 -20.905 1.00 88.44 240 SER A CA 1
ATOM 1910 C C . SER A 1 240 ? 4.929 -10.723 -19.711 1.00 88.44 240 SER A C 1
ATOM 1912 O O . SER A 1 240 ? 5.566 -10.780 -18.666 1.00 88.44 240 SER A O 1
ATOM 1914 N N . PHE A 1 241 ? 3.778 -10.041 -19.805 1.00 89.31 241 PHE A N 1
ATOM 1915 C CA . PHE A 1 241 ? 3.245 -9.214 -18.713 1.00 89.31 241 PHE A CA 1
ATOM 1916 C C . PHE A 1 241 ? 2.927 -10.028 -17.454 1.00 89.31 241 PHE A C 1
ATOM 1918 O O . PHE A 1 241 ? 2.940 -9.499 -16.349 1.00 89.31 241 PHE A O 1
ATOM 1925 N N . LEU A 1 242 ? 2.674 -11.335 -17.593 1.00 87.88 242 LEU A N 1
ATOM 1926 C CA . LEU A 1 242 ? 2.465 -12.224 -16.447 1.00 87.88 242 LEU A CA 1
ATOM 1927 C C . LEU A 1 242 ? 3.735 -12.425 -15.612 1.00 87.88 242 LEU A C 1
ATOM 1929 O O . LEU A 1 242 ? 3.631 -12.803 -14.448 1.00 87.88 242 LEU A O 1
ATOM 1933 N N . LEU A 1 243 ? 4.909 -12.185 -16.198 1.00 88.38 243 LEU A N 1
ATOM 1934 C CA . LEU A 1 243 ? 6.205 -12.287 -15.538 1.00 88.38 243 LEU A CA 1
ATOM 1935 C C . LEU A 1 243 ? 6.665 -10.958 -14.924 1.00 88.38 243 LEU A C 1
ATOM 1937 O O . LEU A 1 243 ? 7.753 -10.925 -14.364 1.00 88.38 243 LEU A O 1
ATOM 1941 N N . GLU A 1 244 ? 5.867 -9.888 -14.994 1.00 88.94 244 GLU A N 1
ATOM 1942 C CA . GLU A 1 244 ? 6.165 -8.616 -14.323 1.00 88.94 244 GLU A CA 1
ATOM 1943 C C . GLU A 1 244 ? 5.845 -8.729 -12.832 1.00 88.94 244 GLU A C 1
ATOM 1945 O O . GLU A 1 244 ? 4.776 -8.333 -12.357 1.00 88.94 244 GLU A O 1
ATOM 1950 N N . LEU A 1 245 ? 6.758 -9.355 -12.085 1.00 88.00 245 LEU A N 1
ATOM 1951 C CA . LEU A 1 245 ? 6.553 -9.680 -10.673 1.00 88.00 245 LEU A CA 1
ATOM 1952 C C . LEU A 1 245 ? 6.428 -8.416 -9.814 1.00 88.00 245 LEU A C 1
ATOM 1954 O O . LEU A 1 245 ? 5.650 -8.414 -8.858 1.00 88.00 245 LEU A O 1
ATOM 1958 N N . HIS A 1 246 ? 7.109 -7.330 -10.191 1.00 86.94 246 HIS A N 1
ATOM 1959 C CA . HIS A 1 246 ? 6.935 -6.017 -9.569 1.00 86.94 246 HIS A CA 1
ATOM 1960 C C . HIS A 1 246 ? 5.526 -5.426 -9.795 1.00 86.94 246 HIS A C 1
ATOM 1962 O O . HIS A 1 246 ? 4.908 -4.893 -8.874 1.00 86.94 246 HIS A O 1
ATOM 1968 N N . GLY A 1 247 ? 4.934 -5.623 -10.976 1.00 87.44 247 GLY A N 1
ATOM 1969 C CA . GLY A 1 247 ? 3.539 -5.249 -11.223 1.00 87.44 247 GLY A CA 1
ATOM 1970 C C . GLY A 1 247 ? 2.546 -6.052 -10.368 1.00 87.44 247 GLY A C 1
ATOM 1971 O O . GLY A 1 247 ? 1.565 -5.512 -9.850 1.00 87.44 247 GLY A O 1
ATOM 1972 N N . TRP A 1 248 ? 2.811 -7.345 -10.148 1.00 88.12 248 TRP A N 1
ATOM 1973 C CA . TRP A 1 248 ? 2.023 -8.165 -9.217 1.00 88.12 248 TRP A CA 1
ATOM 1974 C C . TRP A 1 248 ? 2.176 -7.727 -7.760 1.00 88.12 248 TRP A C 1
ATOM 1976 O O . TRP A 1 248 ? 1.202 -7.808 -7.006 1.00 88.12 248 TRP A O 1
ATOM 1986 N N . TRP A 1 249 ? 3.361 -7.242 -7.368 1.00 88.56 249 TRP A N 1
ATOM 1987 C CA . TRP A 1 249 ? 3.574 -6.612 -6.066 1.00 88.56 249 TRP A CA 1
ATOM 1988 C C . TRP A 1 249 ? 2.571 -5.479 -5.857 1.00 88.56 249 TRP A C 1
ATOM 1990 O O . TRP A 1 249 ? 1.783 -5.596 -4.920 1.00 88.56 249 TRP A O 1
ATOM 2000 N N . HIS A 1 250 ? 2.483 -4.502 -6.773 1.00 87.50 250 HIS A N 1
ATOM 2001 C CA . HIS A 1 250 ? 1.521 -3.389 -6.689 1.00 87.50 250 HIS A CA 1
ATOM 2002 C C . HIS A 1 250 ? 0.071 -3.854 -6.520 1.00 87.50 250 HIS A C 1
ATOM 2004 O O . HIS A 1 250 ? -0.687 -3.307 -5.715 1.00 87.50 250 HIS A O 1
ATOM 2010 N N . ILE A 1 251 ? -0.332 -4.884 -7.271 1.00 87.50 251 ILE A N 1
ATOM 2011 C CA . ILE A 1 251 ? -1.693 -5.422 -7.190 1.00 87.50 251 ILE A CA 1
ATOM 2012 C C . ILE A 1 251 ? -1.952 -6.002 -5.796 1.00 87.50 251 ILE A C 1
ATOM 2014 O O . ILE A 1 251 ? -2.970 -5.692 -5.168 1.00 87.50 251 ILE A O 1
ATOM 2018 N N . PHE A 1 252 ? -1.049 -6.845 -5.294 1.00 85.69 252 PHE A N 1
ATOM 2019 C CA . PHE A 1 252 ? -1.234 -7.500 -4.004 1.00 85.69 252 PHE A CA 1
ATOM 2020 C C . PHE A 1 252 ? -1.159 -6.518 -2.841 1.00 85.69 252 PHE A C 1
ATOM 2022 O O . PHE A 1 252 ? -2.062 -6.505 -2.003 1.00 85.69 252 PHE A O 1
ATOM 2029 N N . THR A 1 253 ? -0.156 -5.650 -2.790 1.00 83.62 253 THR A N 1
ATOM 2030 C CA . THR A 1 253 ? -0.053 -4.635 -1.735 1.00 83.62 253 THR A CA 1
ATOM 2031 C C . THR A 1 253 ? -1.200 -3.640 -1.786 1.00 83.62 253 THR A C 1
ATOM 2033 O O . THR A 1 253 ? -1.703 -3.275 -0.729 1.00 83.62 253 THR A O 1
ATOM 2036 N N . GLY A 1 254 ? -1.698 -3.266 -2.968 1.00 84.81 254 GLY A N 1
ATOM 2037 C CA . GLY A 1 254 ? -2.873 -2.402 -3.101 1.00 84.81 254 GLY A CA 1
ATOM 2038 C C . GLY A 1 254 ? -4.144 -3.029 -2.536 1.00 84.81 254 GLY A C 1
ATOM 2039 O O . GLY A 1 254 ? -4.858 -2.397 -1.753 1.00 84.81 254 GLY A O 1
ATOM 2040 N N . ILE A 1 255 ? -4.397 -4.302 -2.858 1.00 84.25 255 ILE A N 1
ATOM 2041 C CA . ILE A 1 255 ? -5.510 -5.069 -2.277 1.00 84.25 255 ILE A CA 1
ATOM 2042 C C . ILE A 1 255 ? -5.337 -5.197 -0.758 1.00 84.25 255 ILE A C 1
ATOM 2044 O O . ILE A 1 255 ? -6.277 -4.957 0.002 1.00 84.25 255 ILE A O 1
ATOM 2048 N N . GLY A 1 256 ? -4.141 -5.573 -0.306 1.00 81.12 256 GLY A N 1
ATOM 2049 C CA . GLY A 1 256 ? -3.831 -5.754 1.108 1.00 81.12 256 GLY A CA 1
ATOM 2050 C C . GLY A 1 256 ? -4.012 -4.465 1.907 1.00 81.12 256 GLY A C 1
ATOM 2051 O O . GLY A 1 256 ? -4.666 -4.480 2.951 1.00 81.12 256 GLY A O 1
ATOM 2052 N N . ALA A 1 257 ? -3.478 -3.349 1.408 1.00 84.31 257 ALA A N 1
ATOM 2053 C CA . ALA A 1 257 ? -3.577 -2.035 2.032 1.00 84.31 257 ALA A CA 1
ATOM 2054 C C . ALA A 1 257 ? -5.037 -1.604 2.166 1.00 84.31 257 ALA A C 1
ATOM 2056 O O . ALA A 1 257 ? -5.455 -1.193 3.247 1.00 84.31 257 ALA A O 1
ATOM 2057 N N . TYR A 1 258 ? -5.839 -1.781 1.111 1.00 86.12 258 TYR A N 1
ATOM 2058 C CA . TYR A 1 258 ? -7.271 -1.501 1.157 1.00 86.12 258 TYR A CA 1
ATOM 2059 C C . TYR A 1 258 ? -7.988 -2.298 2.248 1.00 86.12 258 TYR A C 1
ATOM 2061 O O . TYR A 1 258 ? -8.678 -1.710 3.082 1.00 86.12 258 TYR A O 1
ATOM 2069 N N . ILE A 1 259 ? -7.810 -3.625 2.265 1.00 82.25 259 ILE A N 1
ATOM 2070 C CA . ILE A 1 259 ? -8.442 -4.505 3.259 1.00 82.25 259 ILE A CA 1
ATOM 2071 C C . ILE A 1 259 ? -8.047 -4.066 4.669 1.00 82.25 259 ILE A C 1
ATOM 2073 O O . ILE A 1 259 ? -8.895 -3.998 5.558 1.00 82.25 259 ILE A O 1
ATOM 2077 N N . PHE A 1 260 ? -6.773 -3.737 4.871 1.00 83.50 260 PHE A N 1
ATOM 2078 C CA . PHE A 1 260 ? -6.250 -3.349 6.170 1.00 83.50 260 PHE A CA 1
ATOM 2079 C C . PHE A 1 260 ? -6.795 -2.000 6.651 1.00 83.50 260 PHE A C 1
ATOM 2081 O O . PHE A 1 260 ? -7.285 -1.911 7.778 1.00 83.50 260 PHE A O 1
ATOM 2088 N N . ILE A 1 261 ? -6.779 -0.973 5.793 1.00 86.31 261 ILE A N 1
ATOM 2089 C CA . ILE A 1 261 ? -7.333 0.353 6.100 1.00 86.31 261 ILE A CA 1
ATOM 2090 C C . ILE A 1 261 ? -8.828 0.232 6.399 1.00 86.31 261 ILE A C 1
ATOM 2092 O O . ILE A 1 261 ? -9.279 0.691 7.449 1.00 86.31 261 ILE A O 1
ATOM 2096 N N . ALA A 1 262 ? -9.588 -0.431 5.524 1.00 85.50 262 ALA A N 1
ATOM 2097 C CA . ALA A 1 262 ? -11.031 -0.585 5.678 1.00 85.50 262 ALA A CA 1
ATOM 2098 C C . ALA A 1 262 ? -11.391 -1.366 6.953 1.00 85.50 262 ALA A C 1
ATOM 2100 O O . ALA A 1 262 ? -12.359 -1.040 7.642 1.00 85.50 262 ALA A O 1
ATOM 2101 N N . LEU A 1 263 ? -10.590 -2.372 7.313 1.00 84.06 263 LEU A N 1
ATOM 2102 C CA . LEU A 1 263 ? -10.806 -3.131 8.535 1.00 84.06 263 LEU A CA 1
ATOM 2103 C C . LEU A 1 263 ? -10.503 -2.315 9.797 1.00 84.06 263 LEU A C 1
ATOM 2105 O O . LEU A 1 263 ? -11.282 -2.349 10.752 1.00 84.06 263 LEU A O 1
ATOM 2109 N N . VAL A 1 264 ? -9.380 -1.594 9.823 1.00 85.88 264 VAL A N 1
ATOM 2110 C CA . VAL A 1 264 ? -9.051 -0.683 10.927 1.00 85.88 264 VAL A CA 1
ATOM 2111 C C . VAL A 1 264 ? -10.154 0.357 11.084 1.00 85.88 264 VAL A C 1
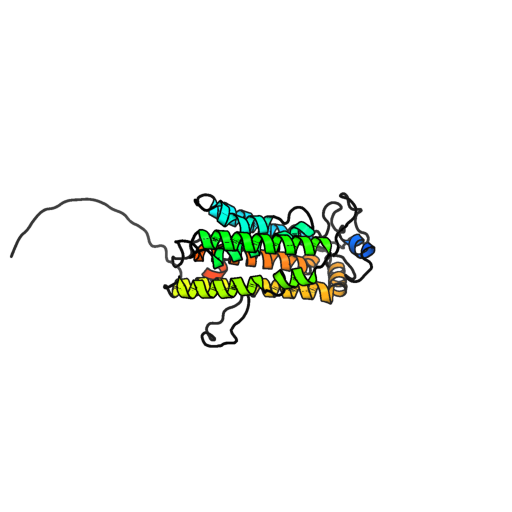ATOM 2113 O O . VAL A 1 264 ? -10.588 0.636 12.203 1.00 85.88 264 VAL A O 1
ATOM 2116 N N . GLU A 1 265 ? -10.639 0.908 9.976 1.00 86.56 265 GLU A N 1
ATOM 2117 C CA . GLU A 1 265 ? -11.733 1.868 9.963 1.00 86.56 265 GLU A CA 1
ATOM 2118 C C . GLU A 1 265 ? -12.997 1.298 10.623 1.00 86.56 265 GLU A C 1
ATOM 2120 O O . GLU A 1 265 ? -13.555 1.932 11.520 1.00 86.56 265 GLU A O 1
ATOM 2125 N N . TYR A 1 266 ? -13.386 0.074 10.252 1.00 85.56 266 TYR A N 1
ATOM 2126 C CA . TYR A 1 266 ? -14.503 -0.652 10.852 1.00 85.56 266 TYR A CA 1
ATOM 2127 C C . TYR A 1 266 ? -14.310 -0.870 12.364 1.00 85.56 266 TYR A C 1
ATOM 2129 O O . TYR A 1 266 ? -15.171 -0.491 13.159 1.00 85.56 266 TYR A O 1
ATOM 2137 N N . LEU A 1 267 ? -13.157 -1.398 12.789 1.00 84.69 267 LEU A N 1
ATOM 2138 C CA . LEU A 1 267 ? -12.871 -1.733 14.193 1.00 84.69 267 LEU A CA 1
ATOM 2139 C C . LEU A 1 267 ? -12.804 -0.527 15.132 1.00 84.69 267 LEU A C 1
ATOM 2141 O O . LEU A 1 267 ? -13.085 -0.644 16.326 1.00 84.69 267 LEU A O 1
ATOM 2145 N N . THR A 1 268 ? -12.409 0.619 14.593 1.00 86.19 268 THR A N 1
ATOM 2146 C CA . THR A 1 268 ? -12.291 1.883 15.333 1.00 86.19 268 THR A CA 1
ATOM 2147 C C . THR A 1 268 ? -13.562 2.726 15.265 1.00 86.19 268 THR A C 1
ATOM 2149 O O . THR A 1 268 ? -13.620 3.793 15.870 1.00 86.19 268 THR A O 1
ATOM 2152 N N . SER A 1 269 ? -14.586 2.261 14.548 1.00 84.88 269 SER A N 1
ATOM 2153 C CA . SER A 1 269 ? -15.891 2.909 14.482 1.00 84.88 269 SER A CA 1
ATOM 2154 C C . SER A 1 269 ? -16.863 2.376 15.543 1.00 84.88 269 SER A C 1
ATOM 2156 O O . SER A 1 269 ? -16.597 1.398 16.251 1.00 84.88 269 SER A O 1
ATOM 2158 N N . GLU A 1 270 ? -18.026 3.019 15.637 1.00 81.62 270 GLU A N 1
ATOM 2159 C CA . GLU A 1 270 ? -19.160 2.556 16.447 1.00 81.62 270 GLU A CA 1
ATOM 2160 C C . GLU A 1 270 ? -19.804 1.273 15.893 1.00 81.62 270 GLU A C 1
ATOM 2162 O O . GLU A 1 270 ? -20.512 0.575 16.612 1.00 81.62 270 GLU A O 1
ATOM 2167 N N . GLU A 1 271 ? -19.519 0.925 14.636 1.00 79.12 271 GLU A N 1
ATOM 2168 C CA . GLU A 1 271 ? -20.033 -0.278 13.968 1.00 79.12 271 GLU A CA 1
ATOM 2169 C C . GLU A 1 271 ? -19.238 -1.537 14.348 1.00 79.12 271 GLU A C 1
ATOM 2171 O O . GLU A 1 271 ? -19.602 -2.643 13.951 1.00 79.12 271 GLU A O 1
ATOM 2176 N N . ALA A 1 272 ? -18.157 -1.396 15.122 1.00 80.56 272 ALA A N 1
ATOM 2177 C CA . ALA A 1 272 ? -17.319 -2.514 15.532 1.00 80.56 272 ALA A CA 1
ATOM 2178 C C . ALA A 1 272 ? -18.141 -3.599 16.253 1.00 80.56 272 ALA A C 1
ATOM 2180 O O . ALA A 1 272 ? -18.741 -3.357 17.298 1.00 80.56 272 ALA A O 1
ATOM 2181 N N . GLY A 1 273 ? -18.132 -4.811 15.698 1.00 71.69 273 GLY A N 1
ATOM 2182 C CA . GLY A 1 273 ? -18.878 -5.963 16.208 1.00 71.69 273 GLY A CA 1
ATOM 2183 C C . GLY A 1 273 ? -20.223 -6.210 15.520 1.00 71.69 273 GLY A C 1
ATOM 2184 O O . GLY A 1 273 ? -20.819 -7.259 15.752 1.00 71.69 273 GLY A O 1
ATOM 2185 N N . GLN A 1 274 ? -20.685 -5.302 14.655 1.00 81.19 274 GLN A N 1
ATOM 2186 C CA . GLN A 1 274 ? -21.863 -5.519 13.813 1.00 81.19 274 GLN A CA 1
ATOM 2187 C C . GLN A 1 274 ? -21.539 -6.452 12.633 1.00 81.19 274 GLN A C 1
ATOM 2189 O O . GLN A 1 274 ? -20.385 -6.776 12.359 1.00 81.19 274 GLN A O 1
ATOM 2194 N N . GLN A 1 275 ? -22.555 -6.930 11.913 1.00 73.12 275 GLN A N 1
ATOM 2195 C CA . GLN A 1 275 ? -22.296 -7.733 10.716 1.00 73.12 275 GLN A CA 1
ATOM 2196 C C . GLN A 1 275 ? -21.578 -6.888 9.658 1.00 73.12 275 GLN A C 1
ATOM 2198 O O . GLN A 1 275 ? -21.982 -5.759 9.377 1.00 73.12 275 GLN A O 1
ATOM 2203 N N . LEU A 1 276 ? -20.520 -7.443 9.062 1.00 69.88 276 LEU A N 1
ATOM 2204 C CA . LEU A 1 276 ? -19.807 -6.797 7.963 1.00 69.88 276 LEU A CA 1
ATOM 2205 C C . LEU A 1 276 ? -20.778 -6.641 6.784 1.00 69.88 276 LEU A C 1
ATOM 2207 O O . LEU A 1 276 ? -21.256 -7.627 6.225 1.00 69.88 276 LEU A O 1
ATOM 2211 N N . GLY A 1 277 ? -21.112 -5.398 6.438 1.00 62.09 277 GLY A N 1
ATOM 2212 C CA . GLY A 1 277 ? -22.025 -5.112 5.335 1.00 62.09 277 GLY A CA 1
ATOM 2213 C C . GLY A 1 277 ? -21.406 -5.395 3.956 1.00 62.09 277 GLY A C 1
ATOM 2214 O O . GLY A 1 277 ? -20.183 -5.477 3.826 1.00 62.09 277 GLY A O 1
ATOM 2215 N N . PRO A 1 278 ? -22.219 -5.425 2.882 1.00 59.50 278 PRO A N 1
ATOM 2216 C CA . PRO A 1 278 ? -21.761 -5.575 1.491 1.00 59.50 278 PRO A CA 1
ATOM 2217 C C . PRO A 1 278 ? -21.011 -4.338 0.949 1.00 59.50 278 PRO A C 1
ATOM 2219 O O . PRO A 1 278 ? -20.815 -4.198 -0.255 1.00 59.50 278 PRO A O 1
ATOM 2222 N N . HIS A 1 279 ? -20.630 -3.403 1.822 1.00 64.44 279 HIS A N 1
ATOM 2223 C CA . HIS A 1 279 ? -20.050 -2.109 1.465 1.00 64.44 279 HIS A CA 1
ATOM 2224 C C . HIS A 1 279 ? -18.540 -2.161 1.202 1.00 64.44 279 HIS A C 1
ATOM 2226 O O . HIS A 1 279 ? -17.983 -1.189 0.692 1.00 64.44 279 HIS A O 1
ATOM 2232 N N . PHE A 1 280 ? -17.876 -3.277 1.512 1.00 75.94 280 PHE A N 1
ATOM 2233 C CA . PHE A 1 280 ? -16.473 -3.468 1.159 1.00 75.94 280 PHE A CA 1
ATOM 2234 C C . PHE A 1 280 ? -16.316 -3.743 -0.340 1.00 75.94 280 PHE A C 1
ATOM 2236 O O . PHE A 1 280 ? -17.100 -4.471 -0.950 1.00 75.94 280 PHE A O 1
ATOM 2243 N N . ALA A 1 281 ? -15.274 -3.177 -0.943 1.00 78.81 281 ALA A N 1
ATOM 2244 C CA . ALA A 1 281 ? -14.925 -3.458 -2.324 1.00 78.81 281 ALA A CA 1
ATOM 2245 C C . ALA A 1 281 ? -14.402 -4.897 -2.472 1.00 78.81 281 ALA A C 1
ATOM 2247 O O . ALA A 1 281 ? -13.888 -5.509 -1.531 1.00 78.81 281 ALA A O 1
ATOM 2248 N N . TRP A 1 282 ? -14.522 -5.437 -3.686 1.00 73.44 282 TRP A N 1
ATOM 2249 C CA . TRP A 1 282 ? -13.849 -6.679 -4.073 1.00 73.44 282 TRP A CA 1
ATOM 2250 C C . TRP A 1 282 ? -12.354 -6.610 -3.706 1.00 73.44 282 TRP A C 1
ATOM 2252 O O . TRP A 1 282 ? -11.791 -5.537 -3.879 1.00 73.44 282 TRP A O 1
ATOM 2262 N N . PRO A 1 283 ? -11.704 -7.687 -3.217 1.00 69.50 283 PRO A N 1
ATOM 2263 C CA . PRO A 1 283 ? -12.194 -9.063 -3.096 1.00 69.50 283 PRO A CA 1
ATOM 2264 C C . PRO A 1 283 ? -12.813 -9.420 -1.736 1.00 69.50 283 PRO A C 1
ATOM 2266 O O . PRO A 1 283 ? -13.063 -10.597 -1.493 1.00 69.50 283 PRO A O 1
ATOM 2269 N N . VAL A 1 284 ? -13.088 -8.454 -0.850 1.00 69.56 284 VAL A N 1
ATOM 2270 C CA . VAL A 1 284 ? -13.539 -8.733 0.532 1.00 69.56 284 VAL A CA 1
ATOM 2271 C C . VAL A 1 284 ? -14.760 -9.655 0.570 1.00 69.56 284 VAL A C 1
ATOM 2273 O O . VAL A 1 284 ? -14.743 -10.654 1.283 1.00 69.56 284 VAL A O 1
ATOM 2276 N N . GLY A 1 285 ? -15.780 -9.382 -0.250 1.00 66.00 285 GLY A N 1
ATOM 2277 C CA . GLY A 1 285 ? -16.965 -10.242 -0.346 1.00 66.00 285 GLY A CA 1
ATOM 2278 C C . GLY A 1 285 ? -16.636 -11.679 -0.763 1.00 66.00 285 GLY A C 1
ATOM 2279 O O . GLY A 1 285 ? -17.126 -12.613 -0.151 1.00 66.00 285 GLY A O 1
ATOM 2280 N N . VAL A 1 286 ? -15.719 -11.880 -1.716 1.00 67.38 286 VAL A N 1
ATOM 2281 C CA . VAL A 1 286 ? -15.298 -13.224 -2.162 1.00 67.38 286 VAL A CA 1
ATOM 2282 C C . VAL A 1 286 ? -14.549 -13.973 -1.059 1.00 67.38 286 VAL A C 1
ATOM 2284 O O . VAL A 1 286 ? -14.753 -15.172 -0.887 1.00 67.38 286 VAL A O 1
ATOM 2287 N N . ILE A 1 287 ? -13.704 -13.275 -0.296 1.00 65.69 287 ILE A N 1
ATOM 2288 C CA . ILE A 1 287 ? -12.971 -13.858 0.838 1.00 65.69 287 ILE A CA 1
ATOM 2289 C C . ILE A 1 287 ? -13.946 -14.322 1.930 1.00 65.69 287 ILE A C 1
ATOM 2291 O O . ILE A 1 287 ? -13.734 -15.368 2.540 1.00 65.69 287 ILE A O 1
ATOM 2295 N N . LEU A 1 288 ? -15.023 -13.568 2.160 1.00 65.06 288 LEU A N 1
ATOM 2296 C CA . LEU A 1 288 ? -16.042 -13.898 3.156 1.00 65.06 288 LEU A CA 1
ATOM 2297 C C . LEU A 1 288 ? -17.021 -14.982 2.661 1.00 65.06 288 LEU A C 1
ATOM 2299 O O . LEU A 1 288 ? -17.310 -15.924 3.398 1.00 65.06 288 LEU A O 1
ATOM 2303 N N . ASP A 1 289 ? -17.478 -14.899 1.410 1.00 62.81 289 ASP A N 1
ATOM 2304 C CA . ASP A 1 289 ? -18.456 -15.816 0.805 1.00 62.81 289 ASP A CA 1
ATOM 2305 C C . ASP A 1 289 ? -17.844 -17.176 0.451 1.00 62.81 289 ASP A C 1
ATOM 2307 O O . ASP A 1 289 ? -18.485 -18.214 0.619 1.00 62.81 289 ASP A O 1
ATOM 2311 N N . GLY A 1 290 ? -16.580 -17.199 0.009 1.00 49.38 290 GLY A N 1
ATOM 2312 C CA . GLY A 1 290 ? -15.848 -18.428 -0.315 1.00 49.38 290 GLY A CA 1
ATOM 2313 C C . GLY A 1 290 ? -15.632 -19.350 0.888 1.00 49.38 290 GLY A C 1
ATOM 2314 O O . GLY A 1 290 ? -15.310 -20.524 0.713 1.00 49.38 290 GLY A O 1
ATOM 2315 N N . TRP A 1 291 ? -15.830 -18.831 2.103 1.00 43.75 291 TRP A N 1
ATOM 2316 C CA . TRP A 1 291 ? -15.739 -19.557 3.371 1.00 43.75 291 TRP A CA 1
ATOM 2317 C C . TRP A 1 291 ? -17.084 -19.666 4.110 1.00 43.75 291 TRP A C 1
ATOM 2319 O O . TRP A 1 291 ? -17.241 -20.506 4.996 1.00 43.75 291 TRP A O 1
ATOM 2329 N N . GLY A 1 292 ? -18.080 -18.872 3.713 1.00 37.62 292 GLY A N 1
ATOM 2330 C CA . GLY A 1 292 ? -19.455 -18.902 4.202 1.00 37.62 292 GLY A CA 1
ATOM 2331 C C . GLY A 1 292 ? -20.384 -19.660 3.258 1.00 37.62 292 GLY A C 1
ATOM 2332 O O . GLY A 1 292 ? -21.313 -19.083 2.698 1.00 37.62 292 GLY A O 1
ATOM 2333 N N . GLY A 1 293 ? -20.169 -20.967 3.096 1.00 32.03 293 GLY A N 1
ATOM 2334 C CA . GLY A 1 293 ? -21.108 -21.868 2.425 1.00 32.03 293 GLY A CA 1
ATOM 2335 C C . GLY A 1 293 ? -22.412 -22.029 3.216 1.00 32.03 293 GLY A C 1
ATOM 2336 O O . GLY A 1 293 ? -22.679 -23.082 3.782 1.00 32.03 293 GLY A O 1
ATOM 2337 N N . GLY A 1 294 ? -23.230 -20.983 3.255 1.00 30.52 294 GLY A N 1
ATOM 2338 C CA . GLY A 1 294 ? -24.526 -20.948 3.916 1.00 30.52 294 GLY A CA 1
ATOM 2339 C C . GLY A 1 294 ? -25.392 -19.878 3.276 1.00 30.52 294 GLY A C 1
ATOM 2340 O O . GLY A 1 294 ? -25.476 -18.764 3.775 1.00 30.52 294 GLY A O 1
ATOM 2341 N N . LYS A 1 295 ? -26.025 -20.228 2.149 1.00 33.97 295 LYS A N 1
ATOM 2342 C CA . LYS A 1 295 ? -27.041 -19.422 1.458 1.00 33.97 295 LYS A CA 1
ATOM 2343 C C . LYS A 1 295 ? -27.972 -18.740 2.469 1.00 33.97 295 LYS A C 1
ATOM 2345 O O . LYS A 1 295 ? -28.836 -19.401 3.047 1.00 33.97 295 LYS A O 1
ATOM 2350 N N . THR A 1 296 ? -27.893 -17.420 2.592 1.00 32.25 296 THR A N 1
ATOM 2351 C CA . THR A 1 296 ? -29.014 -16.616 3.078 1.00 32.25 296 THR A CA 1
ATOM 2352 C C . THR A 1 296 ? -30.122 -16.712 2.031 1.00 32.25 296 THR A C 1
ATOM 2354 O O . THR A 1 296 ? -30.151 -16.015 1.019 1.00 32.25 296 THR A O 1
ATOM 2357 N N . ARG A 1 297 ? -31.031 -17.673 2.231 1.00 31.36 297 ARG A N 1
ATOM 2358 C CA . ARG A 1 297 ? -32.295 -17.739 1.499 1.00 31.36 297 ARG A CA 1
ATOM 2359 C C . ARG A 1 297 ? -33.066 -16.455 1.796 1.00 31.36 297 ARG A C 1
ATOM 2361 O O . ARG A 1 297 ? -33.596 -16.287 2.889 1.00 31.36 297 ARG A O 1
ATOM 2368 N N . GLY A 1 298 ? -33.145 -15.579 0.798 1.00 36.97 298 GLY A N 1
ATOM 2369 C CA . GLY A 1 298 ? -34.153 -14.531 0.747 1.00 36.97 298 GLY A CA 1
ATOM 2370 C C . GLY A 1 298 ? -35.544 -15.141 0.925 1.00 36.97 298 GLY A C 1
ATOM 2371 O O . GLY A 1 298 ? -35.915 -16.091 0.234 1.00 36.97 298 GLY A O 1
ATOM 2372 N N . GLY A 1 299 ? -36.298 -14.597 1.875 1.00 26.14 299 GLY A N 1
ATOM 2373 C CA . GLY A 1 299 ? -37.631 -15.060 2.238 1.00 26.14 299 GLY A CA 1
ATOM 2374 C C . GLY A 1 299 ? -38.489 -13.911 2.750 1.00 26.14 299 GLY A C 1
ATOM 2375 O O . GLY A 1 299 ? -38.743 -13.826 3.939 1.00 26.14 299 GLY A O 1
ATOM 2376 N N . LYS A 1 300 ? -38.872 -13.031 1.818 1.00 26.72 300 LYS A N 1
ATOM 2377 C CA . LYS A 1 300 ? -40.056 -12.150 1.791 1.00 26.72 300 LYS A CA 1
ATOM 2378 C C . LYS A 1 300 ? -40.546 -11.546 3.120 1.00 26.72 300 LYS A C 1
ATOM 2380 O O . LYS A 1 300 ? -41.276 -12.175 3.878 1.00 26.72 300 LYS A O 1
ATOM 2385 N N . MET A 1 301 ? -40.321 -10.238 3.258 1.00 30.62 301 MET A N 1
ATOM 2386 C CA . MET A 1 301 ? -41.304 -9.339 3.870 1.00 30.62 301 MET A CA 1
ATOM 2387 C C . MET A 1 301 ? -42.633 -9.460 3.112 1.00 30.62 301 MET A C 1
ATOM 2389 O O . MET A 1 301 ? -42.692 -9.121 1.934 1.00 30.62 301 MET A O 1
ATOM 2393 N N . ASN A 1 302 ? -43.690 -9.893 3.795 1.00 29.75 302 ASN A N 1
ATOM 2394 C CA . ASN A 1 302 ? -45.062 -9.554 3.436 1.00 29.75 302 ASN A CA 1
ATOM 2395 C C . ASN A 1 302 ? -45.640 -8.766 4.611 1.00 29.75 302 ASN A C 1
ATOM 2397 O O . ASN A 1 302 ? -45.857 -9.320 5.686 1.00 29.75 302 ASN A O 1
ATOM 2401 N N . GLY A 1 303 ? -45.851 -7.469 4.404 1.00 30.23 303 GLY A N 1
ATOM 2402 C CA . GLY A 1 303 ? -46.717 -6.677 5.263 1.00 30.23 303 GLY A CA 1
ATOM 2403 C C . GLY A 1 303 ? -48.179 -6.938 4.914 1.00 30.23 303 GLY A C 1
ATOM 2404 O O . GLY A 1 303 ? -48.500 -7.095 3.741 1.00 30.23 303 GLY A O 1
ATOM 2405 N N . TYR A 1 304 ? -49.042 -6.944 5.924 1.00 27.41 304 TYR A N 1
ATOM 2406 C CA . TYR A 1 304 ? -50.408 -6.434 5.834 1.00 27.41 304 TYR A CA 1
ATOM 2407 C C . TYR A 1 304 ? -50.807 -5.904 7.213 1.00 27.41 304 TYR A C 1
ATOM 2409 O O . TYR A 1 304 ? -50.592 -6.557 8.233 1.00 27.41 304 TYR A O 1
ATOM 2417 N N . ALA A 1 305 ? -51.307 -4.674 7.213 1.00 30.78 305 ALA A N 1
ATOM 2418 C CA . ALA A 1 305 ? -51.820 -3.953 8.364 1.00 30.78 305 ALA A CA 1
ATOM 2419 C C . ALA A 1 305 ? -53.330 -4.201 8.553 1.00 30.78 305 ALA A C 1
ATOM 2421 O O . ALA A 1 305 ? -53.987 -4.729 7.660 1.00 30.78 305 ALA A O 1
ATOM 2422 N N . GLU A 1 306 ? -53.824 -3.689 9.687 1.00 28.00 306 GLU A N 1
ATOM 2423 C CA . GLU A 1 306 ? -55.216 -3.381 10.069 1.00 28.00 306 GLU A CA 1
ATOM 2424 C C . GLU A 1 306 ? -56.029 -4.423 10.867 1.00 28.00 306 GLU A C 1
ATOM 2426 O O . GLU A 1 306 ? -56.496 -5.429 10.354 1.00 28.00 306 GLU A O 1
ATOM 2431 N N . GLY A 1 307 ? -56.331 -4.057 12.124 1.00 27.89 307 GLY A N 1
ATOM 2432 C CA . GLY A 1 307 ? -57.658 -3.496 12.417 1.00 27.89 307 GLY A CA 1
ATOM 2433 C C . GLY A 1 307 ? -58.647 -4.318 13.264 1.00 27.89 307 GLY A C 1
ATOM 2434 O O . GLY A 1 307 ? -59.315 -5.197 12.743 1.00 27.89 307 GLY A O 1
ATOM 2435 N N . LYS A 1 308 ? -58.880 -3.823 14.496 1.00 28.23 308 LYS A N 1
ATOM 2436 C CA . LYS A 1 308 ? -60.115 -3.877 15.327 1.00 28.23 308 LYS A CA 1
ATOM 2437 C C . LYS A 1 308 ? -60.569 -5.198 15.978 1.00 28.23 308 LYS A C 1
ATOM 2439 O O . LYS A 1 308 ? -60.749 -6.209 15.317 1.00 28.23 308 LYS A O 1
ATOM 2444 N N . GLY A 1 309 ? -60.992 -5.078 17.246 1.00 26.69 309 GLY A N 1
ATOM 2445 C CA . GLY A 1 309 ? -62.123 -5.854 17.776 1.00 26.69 309 GLY A CA 1
ATOM 2446 C C . GLY A 1 309 ? -62.064 -6.206 19.264 1.00 26.69 309 GLY A C 1
ATOM 2447 O O . GLY A 1 309 ? -61.354 -7.121 19.650 1.00 26.69 309 GLY A O 1
ATOM 2448 N N . ASP A 1 310 ? -62.856 -5.482 20.054 1.00 30.12 310 ASP A N 1
ATOM 2449 C CA . ASP A 1 310 ? -63.299 -5.709 21.438 1.00 30.12 310 ASP A CA 1
ATOM 2450 C C . ASP A 1 310 ? -63.364 -7.151 21.995 1.00 30.12 310 ASP A C 1
ATOM 2452 O O . ASP A 1 310 ? -63.898 -8.061 21.368 1.00 30.12 310 ASP A O 1
ATOM 2456 N N . GLY A 1 311 ? -63.061 -7.259 23.298 1.00 29.42 311 GLY A N 1
ATOM 2457 C CA . GLY A 1 311 ? -64.062 -7.704 24.281 1.00 29.42 311 GLY A CA 1
ATOM 2458 C C . GLY A 1 311 ? -64.046 -9.160 24.778 1.00 29.42 311 GLY A C 1
ATOM 2459 O O . GLY A 1 311 ? -64.476 -10.062 24.067 1.00 29.42 311 GLY A O 1
ATOM 2460 N N . LYS A 1 312 ? -63.714 -9.316 26.076 1.00 30.45 312 LYS A N 1
ATOM 2461 C CA . LYS A 1 312 ? -64.272 -10.209 27.141 1.00 30.45 312 LYS A CA 1
ATOM 2462 C C . LYS A 1 312 ? -63.131 -10.729 28.039 1.00 30.45 312 LYS A C 1
ATOM 2464 O O . LYS A 1 312 ? -62.199 -11.329 27.532 1.00 30.45 312 LYS A O 1
ATOM 2469 N N . LYS A 1 313 ? -63.009 -10.293 29.301 1.00 32.66 313 LYS A N 1
ATOM 2470 C CA . LYS A 1 313 ? -63.743 -10.658 30.541 1.00 32.66 313 LYS A CA 1
ATOM 2471 C C . LYS A 1 313 ? -63.502 -12.093 31.043 1.00 32.66 313 LYS A C 1
ATOM 2473 O O . LYS A 1 313 ? -63.641 -13.028 30.268 1.00 32.66 313 LYS A O 1
ATOM 2478 N N . GLU A 1 314 ? -63.328 -12.146 32.373 1.00 31.11 314 GLU A N 1
ATOM 2479 C CA . GLU A 1 314 ? -63.387 -13.276 33.331 1.00 31.11 314 GLU A CA 1
ATOM 2480 C C . GLU A 1 314 ? -62.057 -14.018 33.555 1.00 31.11 314 GLU A C 1
ATOM 2482 O O . GLU A 1 314 ? -61.420 -14.429 32.595 1.00 31.11 314 GLU A O 1
ATOM 2487 N N . LEU A 1 315 ? -61.542 -14.197 34.780 1.00 36.00 315 LEU A N 1
ATOM 2488 C CA . LEU A 1 315 ? -62.004 -13.951 36.161 1.00 36.00 315 LEU A CA 1
ATOM 2489 C C . LEU A 1 315 ? -60.779 -13.678 37.051 1.00 36.00 315 LEU A C 1
ATOM 2491 O O . LEU A 1 315 ? -59.709 -14.252 36.747 1.00 36.00 315 LEU A O 1
#

Radius of gyration: 24.42 Å; Cα contacts (8 Å, |Δi|>4): 356; chains: 1; bounding box: 90×42×70 Å

Mean predicted aligned error: 11.56 Å

pLDDT: mean 73.82, std 18.16, range [26.14, 94.94]

Nearest PDB structures (foldseek):
  8zfj-assembly1_R  TM=3.788E-01  e=6.074E-01  Escherichia coli